Protein AF-A0A416WHC8-F1 (afdb_monomer)

Sequence (194 aa):
MKIAVLHGAIINAGDFLIKNRAISLLKYFYPDSEIVEYYRNQSLEEKLPEINACDILVFAGGPGYCNGFYPRMAPVTDDLNKIKIPVMLLGMGWWEHNSDVVSQYSYQFEEPMRALFQKAMEKGLKMGCRDIATVNVLRNNGYDNIAMTGCPAWYDLEHIGITRYTGKGLTSSRKICISDCGNMANWGLAVELT

Structure (mmCIF, N/CA/C/O backbone):
data_AF-A0A416WHC8-F1
#
_entry.id   AF-A0A416WHC8-F1
#
loop_
_atom_site.group_PDB
_atom_site.id
_atom_site.type_symbol
_atom_site.label_atom_id
_atom_site.label_alt_id
_atom_site.label_comp_id
_atom_site.label_asym_id
_atom_site.label_entity_id
_atom_site.label_seq_id
_atom_site.pdbx_PDB_ins_code
_atom_site.Cartn_x
_atom_site.Cartn_y
_atom_site.Cartn_z
_atom_site.occupancy
_atom_site.B_iso_or_equiv
_atom_site.auth_seq_id
_atom_site.auth_comp_id
_atom_site.auth_asym_id
_atom_site.auth_atom_id
_atom_site.pdbx_PDB_model_num
ATOM 1 N N . MET A 1 1 ? -16.824 -0.423 11.835 1.00 94.75 1 MET A N 1
ATOM 2 C CA . MET A 1 1 ? -15.364 -0.268 11.657 1.00 94.75 1 MET A CA 1
ATOM 3 C C . MET A 1 1 ? -15.133 0.991 10.845 1.00 94.75 1 MET A C 1
ATOM 5 O O . MET A 1 1 ? -15.863 1.190 9.885 1.00 94.75 1 MET A O 1
ATOM 9 N N . LYS A 1 2 ? -14.174 1.833 11.204 1.00 98.44 2 LYS A N 1
ATOM 10 C CA . LYS A 1 2 ? -13.808 3.045 10.476 1.00 98.44 2 LYS A CA 1
ATOM 11 C C . LYS A 1 2 ? -12.379 2.906 9.961 1.00 98.44 2 LYS A C 1
ATOM 13 O O . LYS A 1 2 ? -11.471 2.613 10.731 1.00 98.44 2 LYS A O 1
ATOM 18 N N . ILE A 1 3 ? -12.178 3.061 8.659 1.00 98.75 3 ILE A N 1
ATOM 19 C CA . ILE A 1 3 ? -10.916 2.772 7.971 1.00 98.75 3 ILE A CA 1
ATOM 20 C C . ILE A 1 3 ? -10.421 4.054 7.307 1.00 98.75 3 ILE A C 1
ATOM 22 O O . ILE A 1 3 ? -11.070 4.571 6.397 1.00 98.75 3 ILE A O 1
ATOM 26 N N . ALA A 1 4 ? -9.254 4.537 7.725 1.00 98.69 4 ALA A N 1
ATOM 27 C CA . ALA A 1 4 ? -8.554 5.607 7.028 1.00 98.69 4 ALA A CA 1
ATOM 28 C C . ALA A 1 4 ? -7.773 5.010 5.849 1.00 98.69 4 ALA A C 1
ATOM 30 O O . ALA A 1 4 ? -6.967 4.101 6.040 1.00 98.69 4 ALA A O 1
ATOM 31 N N . VAL A 1 5 ? -7.992 5.506 4.631 1.00 98.62 5 VAL A N 1
ATOM 32 C CA . VAL A 1 5 ? -7.369 4.984 3.406 1.00 98.62 5 VAL A CA 1
ATOM 33 C C . VAL A 1 5 ? -6.562 6.077 2.715 1.00 98.62 5 VAL A C 1
ATOM 35 O O . VAL A 1 5 ? -7.119 7.053 2.219 1.00 98.62 5 VAL A O 1
ATOM 38 N N . LEU A 1 6 ? -5.246 5.883 2.630 1.00 97.88 6 LEU A N 1
ATOM 39 C CA . LEU A 1 6 ? -4.326 6.727 1.870 1.00 97.88 6 LEU A CA 1
ATOM 40 C C . LEU A 1 6 ? -4.171 6.186 0.453 1.00 97.88 6 LEU A C 1
ATOM 42 O O . LEU A 1 6 ? -3.785 5.031 0.271 1.00 97.88 6 LEU A O 1
ATOM 46 N N . HIS A 1 7 ? -4.396 7.027 -0.554 1.00 96.44 7 HIS A N 1
ATOM 47 C CA . HIS A 1 7 ? -4.295 6.628 -1.960 1.00 96.44 7 HIS A CA 1
ATOM 48 C C . HIS A 1 7 ? -3.572 7.658 -2.838 1.00 96.44 7 HIS A C 1
ATOM 50 O O . HIS A 1 7 ? -3.458 8.837 -2.502 1.00 96.44 7 HIS A O 1
ATOM 56 N N . GLY A 1 8 ? -3.093 7.200 -4.001 1.00 93.69 8 GLY A N 1
ATOM 57 C CA . GLY A 1 8 ? -2.378 8.012 -4.996 1.00 93.69 8 GLY A CA 1
ATOM 58 C C . GLY A 1 8 ? -3.234 8.581 -6.131 1.00 93.69 8 GLY A C 1
ATOM 59 O O . GLY A 1 8 ? -2.678 9.195 -7.031 1.00 93.69 8 GLY A O 1
ATOM 60 N N . ALA A 1 9 ? -4.554 8.366 -6.120 1.00 93.75 9 ALA A N 1
ATOM 61 C CA . ALA A 1 9 ? -5.475 8.726 -7.207 1.00 93.75 9 ALA A CA 1
ATOM 62 C C . ALA A 1 9 ? -5.630 10.246 -7.435 1.00 93.75 9 ALA A C 1
ATOM 64 O O . ALA A 1 9 ? -6.665 10.820 -7.115 1.00 93.75 9 ALA A O 1
ATOM 65 N N . ILE A 1 10 ? -4.585 10.893 -7.946 1.00 88.81 10 ILE A N 1
ATOM 66 C CA . ILE A 1 10 ? -4.506 12.344 -8.150 1.00 88.81 10 ILE A CA 1
ATOM 67 C C . ILE A 1 10 ? -4.686 12.657 -9.639 1.00 88.81 10 ILE A C 1
ATOM 69 O O . ILE A 1 10 ? -5.583 13.406 -10.009 1.00 88.81 10 ILE A O 1
ATOM 73 N N . ILE A 1 11 ? -3.855 12.049 -10.498 1.00 83.38 11 ILE A N 1
ATOM 74 C CA . ILE A 1 11 ? -3.858 12.275 -11.958 1.00 83.38 11 ILE A CA 1
ATOM 75 C C . ILE A 1 11 ? -3.896 10.947 -12.729 1.00 83.38 11 ILE A C 1
ATOM 77 O O . ILE A 1 11 ? -4.616 10.818 -13.715 1.00 83.38 11 ILE A O 1
ATOM 81 N N . ASN A 1 12 ? -3.147 9.938 -12.277 1.00 83.12 12 ASN A N 1
ATOM 82 C CA . ASN A 1 12 ? -2.954 8.691 -13.011 1.00 83.12 12 ASN A CA 1
ATOM 83 C C . ASN A 1 12 ? -4.181 7.758 -12.927 1.00 83.12 12 ASN A C 1
ATOM 85 O O . ASN A 1 12 ? -4.608 7.376 -11.836 1.00 83.12 12 ASN A O 1
ATOM 89 N N . ALA A 1 13 ? -4.715 7.332 -14.079 1.00 86.81 13 ALA A N 1
ATOM 90 C CA . ALA A 1 13 ? -5.888 6.451 -14.157 1.00 86.81 13 ALA A CA 1
ATOM 91 C C . ALA A 1 13 ? -5.691 5.098 -13.442 1.00 86.81 13 ALA A C 1
ATOM 93 O O . ALA A 1 13 ? -6.637 4.554 -12.866 1.00 86.81 13 ALA A O 1
ATOM 94 N N . GLY A 1 14 ? -4.466 4.568 -13.441 1.00 89.25 14 GLY A N 1
ATOM 95 C CA . GLY A 1 14 ? -4.094 3.371 -12.695 1.00 89.25 14 GLY A CA 1
ATOM 96 C C . GLY A 1 14 ? -4.236 3.562 -11.186 1.00 89.25 14 GLY A C 1
ATOM 97 O O . GLY A 1 14 ? -4.802 2.698 -10.520 1.00 89.25 14 GLY A O 1
ATOM 98 N N . ASP A 1 15 ? -3.827 4.708 -10.643 1.00 91.50 15 ASP A N 1
ATOM 99 C CA . ASP A 1 15 ? -3.995 4.997 -9.214 1.00 91.50 15 ASP A CA 1
ATOM 100 C C . ASP A 1 15 ? -5.474 5.151 -8.817 1.00 91.50 15 ASP A C 1
ATOM 102 O O . ASP A 1 15 ? -5.871 4.690 -7.743 1.00 91.50 15 ASP A O 1
ATOM 106 N N . PHE A 1 16 ? -6.318 5.720 -9.690 1.00 93.69 16 PHE A N 1
ATOM 107 C CA . PHE A 1 16 ? -7.777 5.718 -9.492 1.00 93.69 16 PHE A CA 1
ATOM 108 C C . PHE A 1 16 ? -8.344 4.296 -9.454 1.00 93.69 16 PHE A C 1
ATOM 110 O O . PHE A 1 16 ? -9.158 3.981 -8.581 1.00 93.69 16 PHE A O 1
ATOM 117 N N . LEU A 1 17 ? -7.897 3.416 -10.357 1.00 93.81 17 LEU A N 1
ATOM 118 C CA . LEU A 1 17 ? -8.297 2.010 -10.348 1.00 93.81 17 LEU A CA 1
ATOM 119 C C . LEU A 1 17 ? -7.850 1.310 -9.057 1.00 93.81 17 LEU A C 1
ATOM 121 O O . LEU A 1 17 ? -8.662 0.635 -8.426 1.00 93.81 17 LEU A O 1
ATOM 125 N N . ILE A 1 18 ? -6.594 1.493 -8.640 1.00 95.75 18 ILE A N 1
ATOM 126 C CA . ILE A 1 18 ? -6.048 0.915 -7.404 1.00 95.75 18 ILE A CA 1
ATOM 127 C C . ILE A 1 18 ? -6.881 1.349 -6.202 1.00 95.75 18 ILE A C 1
ATOM 129 O O . ILE A 1 18 ? -7.311 0.493 -5.431 1.00 95.75 18 ILE A O 1
ATOM 133 N N . LYS A 1 19 ? -7.158 2.651 -6.071 1.00 97.12 19 LYS A N 1
ATOM 134 C CA . LYS A 1 19 ? -7.996 3.194 -4.998 1.00 97.12 19 LYS A CA 1
ATOM 135 C C . LYS A 1 19 ? -9.369 2.529 -4.973 1.00 97.12 19 LYS A C 1
ATOM 137 O O . LYS A 1 19 ? -9.776 1.983 -3.949 1.00 97.12 19 LYS A O 1
ATOM 142 N N . ASN A 1 20 ? -10.072 2.551 -6.105 1.00 96.94 20 ASN A N 1
ATOM 143 C CA . ASN A 1 20 ? -11.439 2.045 -6.190 1.00 96.94 20 ASN A CA 1
ATOM 144 C C . ASN A 1 20 ? -11.502 0.546 -5.870 1.00 96.94 20 ASN A C 1
ATOM 146 O O . ASN A 1 20 ? -12.390 0.111 -5.134 1.00 96.94 20 ASN A O 1
ATOM 150 N N . ARG A 1 21 ? -10.551 -0.248 -6.377 1.00 97.00 21 ARG A N 1
ATOM 151 C CA . ARG A 1 21 ? -10.496 -1.689 -6.097 1.00 97.00 21 ARG A CA 1
ATOM 152 C C . ARG A 1 21 ? -10.070 -1.989 -4.661 1.00 97.00 21 ARG A C 1
ATOM 154 O O . ARG A 1 21 ? -10.661 -2.873 -4.055 1.00 97.00 21 ARG A O 1
ATOM 161 N N . ALA A 1 22 ? -9.141 -1.226 -4.083 1.00 97.94 22 ALA A N 1
ATOM 162 C CA . ALA A 1 22 ? -8.769 -1.357 -2.673 1.00 97.94 22 ALA A CA 1
ATOM 163 C C . ALA A 1 22 ? -9.964 -1.097 -1.744 1.00 97.94 22 ALA A C 1
ATOM 165 O O . ALA A 1 22 ? -10.265 -1.926 -0.891 1.00 97.94 22 ALA A O 1
ATOM 166 N N . ILE A 1 23 ? -10.690 0.006 -1.951 1.00 98.25 23 ILE A N 1
ATOM 167 C CA . ILE A 1 23 ? -11.888 0.337 -1.166 1.00 98.25 23 ILE A CA 1
ATOM 168 C C . ILE A 1 23 ? -12.976 -0.727 -1.348 1.00 98.25 23 ILE A C 1
ATOM 170 O O . ILE A 1 23 ? -13.587 -1.150 -0.369 1.00 98.25 23 ILE A O 1
ATOM 174 N N . SER A 1 24 ? -13.192 -1.196 -2.581 1.00 97.56 24 SER A N 1
ATOM 175 C CA . SER A 1 24 ? -14.165 -2.262 -2.858 1.00 97.56 24 SER A CA 1
ATOM 176 C C . SER A 1 24 ? -13.804 -3.552 -2.123 1.00 97.56 24 SER A C 1
ATOM 178 O O . SER A 1 24 ? -14.670 -4.171 -1.513 1.00 97.56 24 SER A O 1
ATOM 180 N N . LEU A 1 25 ? -12.525 -3.936 -2.130 1.00 97.12 25 LEU A N 1
ATOM 181 C CA . LEU A 1 25 ? -12.033 -5.124 -1.438 1.00 97.12 25 LEU A CA 1
ATOM 182 C C . LEU A 1 25 ? -12.194 -5.004 0.083 1.00 97.12 25 LEU A C 1
ATOM 184 O O . LEU A 1 25 ? -12.654 -5.945 0.724 1.00 97.12 25 LEU A O 1
ATOM 188 N N . LEU A 1 26 ? -11.874 -3.842 0.659 1.00 97.75 26 LEU A N 1
ATOM 189 C CA . LEU A 1 26 ? -12.079 -3.579 2.086 1.00 97.75 26 LEU A CA 1
ATOM 190 C C . LEU A 1 26 ? -13.560 -3.689 2.461 1.00 97.75 26 LEU A C 1
ATOM 192 O O . LEU A 1 26 ? -13.891 -4.382 3.419 1.00 97.75 26 LEU A O 1
ATOM 196 N N . LYS A 1 27 ? -14.456 -3.084 1.673 1.00 97.81 27 LYS A N 1
ATOM 197 C CA . LYS A 1 27 ? -15.906 -3.180 1.891 1.00 97.81 27 LYS A CA 1
ATOM 198 C C . LYS A 1 27 ? -16.463 -4.581 1.658 1.00 97.81 27 LYS A C 1
ATOM 200 O O . LYS A 1 27 ? -17.432 -4.950 2.301 1.00 97.81 27 LYS A O 1
ATOM 205 N N . TYR A 1 28 ? -15.861 -5.382 0.785 1.00 96.50 28 TYR A N 1
ATOM 206 C CA . TYR A 1 28 ? -16.275 -6.772 0.601 1.00 96.50 28 TYR A CA 1
ATOM 207 C C . TYR A 1 28 ? -16.087 -7.597 1.884 1.00 96.50 28 TYR A C 1
ATOM 209 O O . TYR A 1 28 ? -16.978 -8.349 2.269 1.00 96.50 28 TYR A O 1
ATOM 217 N N . PHE A 1 29 ? -14.953 -7.429 2.572 1.00 96.25 29 PHE A N 1
ATOM 218 C CA . PHE A 1 29 ? -14.685 -8.123 3.839 1.00 96.25 29 PHE A CA 1
ATOM 219 C C . PHE A 1 29 ? -15.303 -7.432 5.060 1.00 96.25 29 PHE A C 1
ATOM 221 O O . PHE A 1 29 ? -15.616 -8.102 6.042 1.00 96.25 29 PHE A O 1
ATOM 228 N N . TYR A 1 30 ? -15.508 -6.115 4.994 1.00 97.31 30 TYR A N 1
ATOM 229 C CA . TYR A 1 30 ? -16.118 -5.307 6.050 1.00 97.31 30 TYR A CA 1
ATOM 230 C C . TYR A 1 30 ? -17.259 -4.444 5.478 1.00 97.31 30 TYR A C 1
ATOM 232 O O . TYR A 1 30 ? -17.070 -3.240 5.278 1.00 97.31 30 TYR A O 1
ATOM 240 N N . PRO A 1 31 ? -18.444 -5.028 5.209 1.00 97.06 31 PRO A N 1
ATOM 241 C CA . PRO A 1 31 ? -19.546 -4.347 4.513 1.00 97.06 31 PRO A CA 1
ATOM 242 C C . PRO A 1 31 ? -20.022 -3.060 5.186 1.00 97.06 31 PRO A C 1
ATOM 244 O O . PRO A 1 31 ? -20.252 -2.060 4.510 1.00 97.06 31 PRO A O 1
ATOM 247 N N . ASP A 1 32 ? -20.071 -3.062 6.518 1.00 97.38 32 ASP A N 1
ATOM 248 C CA . ASP A 1 32 ? -20.526 -1.929 7.331 1.00 97.38 32 ASP A CA 1
ATOM 249 C C . ASP A 1 32 ? -19.381 -0.971 7.708 1.00 97.38 32 ASP A C 1
ATOM 251 O O . ASP A 1 32 ? -19.477 -0.206 8.672 1.00 97.38 32 ASP A O 1
ATOM 255 N N . SER A 1 33 ? -18.242 -1.050 7.008 1.00 98.06 33 SER A N 1
ATOM 256 C CA . SER A 1 33 ? -17.120 -0.148 7.258 1.00 98.06 33 SER A CA 1
ATOM 257 C C . SER A 1 33 ? -17.377 1.262 6.720 1.00 98.06 33 SER A C 1
ATOM 259 O O . SER A 1 33 ? -17.807 1.466 5.582 1.00 98.06 33 SER A O 1
ATOM 261 N N . GLU A 1 34 ? -17.055 2.259 7.540 1.00 98.50 34 GLU A N 1
ATOM 262 C CA . GLU A 1 34 ? -16.911 3.646 7.114 1.00 98.50 34 GLU A CA 1
ATOM 263 C C . GLU A 1 34 ? -15.505 3.828 6.533 1.00 98.50 34 GLU A C 1
ATOM 265 O O . GLU A 1 34 ? -14.516 3.460 7.168 1.00 98.50 34 GLU A O 1
ATOM 270 N N . ILE A 1 35 ? -15.409 4.394 5.331 1.00 98.56 35 ILE A N 1
ATOM 271 C CA . ILE A 1 35 ? -14.133 4.669 4.666 1.00 98.56 35 ILE A CA 1
ATOM 272 C C . ILE A 1 35 ? -13.898 6.175 4.686 1.00 98.56 35 ILE A C 1
ATOM 274 O O . ILE A 1 35 ? -14.727 6.927 4.175 1.00 98.56 35 ILE A O 1
ATOM 278 N N . VAL A 1 36 ? -12.759 6.597 5.233 1.00 98.44 36 VAL A N 1
ATOM 279 C CA . VAL A 1 36 ? -12.288 7.984 5.176 1.00 98.44 36 VAL A CA 1
ATOM 280 C C . VAL A 1 36 ? -11.070 8.041 4.267 1.00 98.44 36 VAL A C 1
ATOM 282 O O . VAL A 1 36 ? -10.047 7.416 4.541 1.00 98.44 36 VAL A O 1
ATOM 285 N N . GLU A 1 37 ? -11.192 8.750 3.151 1.00 98.12 37 GLU A N 1
ATOM 286 C CA . GLU A 1 37 ? -10.150 8.829 2.127 1.00 98.12 37 GLU A CA 1
ATOM 287 C C . GLU A 1 37 ? -9.211 10.016 2.370 1.00 98.12 37 GLU A C 1
ATOM 289 O O . GLU A 1 37 ? -9.648 11.132 2.650 1.00 98.12 37 GLU A O 1
ATOM 294 N N . TYR A 1 38 ? -7.912 9.784 2.186 1.00 97.94 38 TYR A N 1
ATOM 295 C CA . TYR A 1 38 ? -6.878 10.811 2.223 1.00 97.94 38 TYR A CA 1
ATOM 296 C C . TYR A 1 38 ? -5.963 10.689 1.002 1.00 97.94 38 TYR A C 1
ATOM 298 O O . TYR A 1 38 ? -5.510 9.601 0.632 1.00 97.94 38 TYR A O 1
ATOM 306 N N . TYR A 1 39 ? -5.620 11.826 0.399 1.00 96.69 39 TYR A N 1
ATOM 307 C CA . TYR A 1 39 ? -4.540 11.868 -0.580 1.00 96.69 39 TYR A CA 1
ATOM 308 C C . TYR A 1 39 ? -3.204 11.646 0.119 1.00 96.69 39 TYR A C 1
ATOM 310 O O . TYR A 1 39 ? -2.900 12.308 1.110 1.00 96.69 39 TYR A O 1
ATOM 318 N N . ARG A 1 40 ? -2.394 10.721 -0.404 1.00 93.75 40 ARG A N 1
ATOM 319 C CA . ARG A 1 40 ? -1.096 10.409 0.207 1.00 93.75 40 ARG A CA 1
ATOM 320 C C . ARG A 1 40 ? -0.045 11.499 -0.018 1.00 93.75 40 ARG A C 1
ATOM 322 O O . ARG A 1 40 ? 0.827 11.637 0.814 1.00 93.75 40 ARG A O 1
ATOM 329 N N . ASN A 1 41 ? -0.127 12.293 -1.088 1.00 93.94 41 ASN A N 1
ATOM 330 C CA . ASN A 1 41 ? 0.913 13.253 -1.503 1.00 93.94 41 ASN A CA 1
ATOM 331 C C . ASN A 1 41 ? 0.913 14.597 -0.748 1.00 93.94 41 ASN A C 1
ATOM 333 O O . ASN A 1 41 ? 1.452 15.580 -1.253 1.00 93.94 41 ASN A O 1
ATOM 337 N N . GLN A 1 42 ? 0.288 14.661 0.422 1.00 94.69 42 GLN A N 1
ATOM 338 C CA . GLN A 1 42 ? 0.188 15.870 1.235 1.00 94.69 42 GLN A CA 1
ATOM 339 C C . GLN A 1 42 ? 0.384 15.528 2.709 1.00 94.69 42 GLN A C 1
ATOM 341 O O . GLN A 1 42 ? 0.188 14.378 3.110 1.00 94.69 42 GLN A O 1
ATOM 346 N N . SER A 1 43 ? 0.776 16.523 3.508 1.00 96.44 43 SER A N 1
ATOM 347 C CA . SER A 1 43 ? 0.904 16.319 4.949 1.00 96.44 43 SER A CA 1
ATOM 348 C C . SER A 1 43 ? -0.451 16.019 5.578 1.00 96.44 43 SER A C 1
ATOM 350 O O . SER A 1 43 ? -1.450 16.655 5.238 1.00 96.44 43 SER A O 1
ATOM 352 N N . LEU A 1 44 ? -0.481 15.041 6.485 1.00 96.75 44 LEU A N 1
ATOM 353 C CA . LEU A 1 44 ? -1.677 14.655 7.234 1.00 96.75 44 LEU A CA 1
ATOM 354 C C . LEU A 1 44 ? -1.550 14.976 8.730 1.00 96.75 44 LEU A C 1
ATOM 356 O O . LEU A 1 44 ? -2.378 14.516 9.512 1.00 96.75 44 LEU A O 1
ATOM 360 N N . GLU A 1 45 ? -0.574 15.801 9.126 1.00 97.50 45 GLU A N 1
ATOM 361 C CA . GLU A 1 45 ? -0.321 16.194 10.520 1.00 97.50 45 GLU A CA 1
ATOM 362 C C . GLU A 1 45 ? -1.593 16.727 11.207 1.00 97.50 45 GLU A C 1
ATOM 364 O O . GLU A 1 45 ? -1.998 16.238 12.261 1.00 97.50 45 GLU A O 1
ATOM 369 N N . GLU A 1 46 ? -2.306 17.655 10.563 1.00 97.38 46 GLU A N 1
ATOM 370 C CA . GLU A 1 46 ? -3.561 18.223 11.084 1.00 97.38 46 GLU A CA 1
ATOM 371 C C . GLU A 1 46 ? -4.730 17.225 11.087 1.00 97.38 46 GLU A C 1
ATOM 373 O O . GLU A 1 46 ? -5.735 17.429 11.770 1.00 97.38 46 GLU A O 1
ATOM 378 N N . LYS A 1 47 ? -4.616 16.137 10.318 1.00 97.94 47 LYS A N 1
ATOM 379 C CA . LYS A 1 47 ? -5.615 15.065 10.227 1.00 97.94 47 LYS A CA 1
ATOM 380 C C . LYS A 1 47 ? -5.328 13.915 11.185 1.00 97.94 47 LYS A C 1
ATOM 382 O O . LYS A 1 47 ? -6.184 13.050 11.344 1.00 97.94 47 LYS A O 1
ATOM 387 N N . LEU A 1 48 ? -4.183 13.909 11.874 1.00 98.25 48 LEU A N 1
ATOM 388 C CA . LEU A 1 48 ? -3.827 12.857 12.828 1.00 98.25 48 LEU A CA 1
ATOM 389 C C . LEU A 1 48 ? -4.893 12.604 13.907 1.00 98.25 48 LEU A C 1
ATOM 391 O O . LEU A 1 48 ? -5.110 11.431 14.208 1.00 98.25 48 LEU A O 1
ATOM 395 N N . PRO A 1 49 ? -5.592 13.609 14.480 1.00 98.25 49 PRO A N 1
ATOM 396 C CA . PRO A 1 49 ? -6.678 13.340 15.425 1.00 98.25 49 PRO A CA 1
ATOM 397 C C . PRO A 1 49 ? -7.826 12.526 14.813 1.00 98.25 49 PRO A C 1
ATOM 399 O O . PRO A 1 49 ? -8.340 11.614 15.455 1.00 98.25 49 PRO A O 1
ATOM 402 N N . GLU A 1 50 ? -8.200 12.816 13.565 1.00 98.31 50 GLU A N 1
ATOM 403 C CA . GLU A 1 50 ? -9.251 12.094 12.839 1.00 98.31 50 GLU A CA 1
ATOM 404 C C . GLU A 1 50 ? -8.783 10.691 12.431 1.00 98.31 50 GLU A C 1
ATOM 406 O O . GLU A 1 50 ? -9.497 9.708 12.637 1.00 98.31 50 GLU A O 1
ATOM 411 N N . ILE A 1 51 ? -7.551 10.583 11.926 1.00 98.44 51 ILE A N 1
ATOM 412 C CA . ILE A 1 51 ? -6.926 9.305 11.577 1.00 98.44 51 ILE A CA 1
ATOM 413 C C . ILE A 1 51 ? -6.858 8.408 12.812 1.00 98.44 51 ILE A C 1
ATOM 415 O O . ILE A 1 51 ? -7.285 7.264 12.748 1.00 98.44 51 ILE A O 1
ATOM 419 N N . ASN A 1 52 ? -6.396 8.918 13.954 1.00 98.56 52 ASN A N 1
ATOM 420 C CA . ASN A 1 52 ? -6.294 8.147 15.195 1.00 98.56 52 ASN A CA 1
ATOM 421 C C . ASN A 1 52 ? -7.651 7.785 15.821 1.00 98.56 52 ASN A C 1
ATOM 423 O O . ASN A 1 52 ? -7.680 6.953 16.724 1.00 98.56 52 ASN A O 1
ATOM 427 N N . ALA A 1 53 ? -8.752 8.385 15.361 1.00 98.50 53 ALA A N 1
ATOM 428 C CA . ALA A 1 53 ? -10.109 7.978 15.722 1.00 98.50 53 ALA A CA 1
ATOM 429 C C . ALA A 1 53 ? -10.650 6.836 14.835 1.00 98.50 53 ALA A C 1
ATOM 431 O O . ALA A 1 53 ? -11.737 6.321 15.098 1.00 98.50 53 ALA A O 1
ATOM 432 N N . CYS A 1 54 ? -9.924 6.449 13.782 1.00 98.69 54 CYS A N 1
ATOM 433 C CA . CYS A 1 54 ? -10.228 5.275 12.966 1.00 98.69 54 CYS A CA 1
ATOM 434 C C . CYS A 1 54 ? -9.677 3.994 13.615 1.00 98.69 54 CYS A C 1
ATOM 436 O O . CYS A 1 54 ? -8.819 4.038 14.488 1.00 98.69 54 CYS A O 1
ATOM 438 N N . ASP A 1 55 ? -10.126 2.830 13.151 1.00 98.50 55 ASP A N 1
ATOM 439 C CA . ASP A 1 55 ? -9.653 1.532 13.646 1.00 98.50 55 ASP A CA 1
ATOM 440 C C . ASP A 1 55 ? -8.314 1.116 13.017 1.00 98.50 55 ASP A C 1
ATOM 442 O O . ASP A 1 55 ? -7.549 0.357 13.612 1.00 98.50 55 ASP A O 1
ATOM 446 N N . ILE A 1 56 ? -8.034 1.572 11.791 1.00 98.69 56 ILE A N 1
ATOM 447 C CA . ILE A 1 56 ? -6.834 1.212 11.026 1.00 98.69 56 ILE A CA 1
ATOM 448 C C . ILE A 1 56 ? -6.520 2.257 9.949 1.00 98.69 56 ILE A C 1
ATOM 450 O O . ILE A 1 56 ? -7.424 2.862 9.366 1.00 98.69 56 ILE A O 1
ATOM 454 N N . LEU A 1 57 ? -5.227 2.439 9.678 1.00 98.69 57 LEU A N 1
ATOM 455 C CA . LEU A 1 57 ? -4.702 3.235 8.574 1.00 98.69 57 LEU A CA 1
ATOM 456 C C . LEU A 1 57 ? -4.218 2.308 7.457 1.00 98.69 57 LEU A C 1
ATOM 458 O O . LEU A 1 57 ? -3.352 1.469 7.687 1.00 98.69 57 LEU A O 1
ATOM 462 N N . VAL A 1 58 ? -4.731 2.465 6.242 1.00 98.62 58 VAL A N 1
ATOM 463 C CA . VAL A 1 58 ? -4.390 1.623 5.089 1.00 98.62 58 VAL A CA 1
ATOM 464 C C . VAL A 1 58 ? -3.710 2.456 4.010 1.00 98.62 58 VAL A C 1
ATOM 466 O O . VAL A 1 58 ? -4.295 3.399 3.487 1.00 98.62 58 VAL A O 1
ATOM 469 N N . PHE A 1 59 ? -2.501 2.069 3.614 1.00 98.19 59 PHE A N 1
ATOM 470 C CA . PHE A 1 59 ? -1.840 2.570 2.411 1.00 98.19 59 PHE A CA 1
ATOM 471 C C . PHE A 1 59 ? -2.266 1.701 1.223 1.00 98.19 59 PHE A C 1
ATOM 473 O O . PHE A 1 59 ? -1.876 0.536 1.121 1.00 98.19 59 PHE A O 1
ATOM 480 N N . ALA A 1 60 ? -3.104 2.251 0.343 1.00 96.56 60 ALA A N 1
ATOM 481 C CA . ALA A 1 60 ? -3.732 1.516 -0.748 1.00 96.56 60 ALA A CA 1
ATOM 482 C C . ALA A 1 60 ? -2.842 1.459 -2.000 1.00 96.56 60 ALA A C 1
ATOM 484 O O . ALA A 1 60 ? -2.898 2.338 -2.862 1.00 96.56 60 ALA A O 1
ATOM 485 N N . GLY A 1 61 ? -2.069 0.376 -2.120 1.00 92.38 61 GLY A N 1
ATOM 486 C CA . GLY A 1 61 ? -1.338 -0.011 -3.325 1.00 92.38 61 GLY A CA 1
ATOM 487 C C . GLY A 1 61 ? -0.382 1.047 -3.887 1.00 92.38 61 GLY A C 1
ATOM 488 O O . GLY A 1 61 ? 0.163 1.896 -3.178 1.00 92.38 61 GLY A O 1
ATOM 489 N N . GLY A 1 62 ? -0.156 0.960 -5.199 1.00 90.44 62 GLY A N 1
ATOM 490 C CA . GLY A 1 62 ? 0.792 1.809 -5.923 1.00 90.44 62 GLY A CA 1
ATOM 491 C C . GLY A 1 62 ? 2.259 1.474 -5.616 1.00 90.44 62 GLY A C 1
ATOM 492 O O . GLY A 1 62 ? 2.549 0.533 -4.869 1.00 90.44 62 GLY A O 1
ATOM 493 N N . PRO A 1 63 ? 3.212 2.215 -6.206 1.00 89.75 63 PRO A N 1
ATOM 494 C CA . PRO A 1 63 ? 4.604 2.137 -5.793 1.00 89.75 63 PRO A CA 1
ATOM 495 C C . PRO A 1 63 ? 4.729 2.752 -4.398 1.00 89.75 63 PRO A C 1
ATOM 497 O O . PRO A 1 63 ? 4.230 3.854 -4.152 1.00 89.75 63 PRO A O 1
ATOM 500 N N . GLY A 1 64 ? 5.374 2.043 -3.484 1.00 93.75 64 GLY A N 1
ATOM 501 C CA . GLY A 1 64 ? 5.715 2.626 -2.189 1.00 93.75 64 GLY A CA 1
ATOM 502 C C . GLY A 1 64 ? 6.631 1.785 -1.314 1.00 93.75 64 GLY A C 1
ATOM 503 O O . GLY A 1 64 ? 7.016 2.235 -0.242 1.00 93.75 64 GLY A O 1
ATOM 504 N N . TYR A 1 65 ? 7.080 0.627 -1.799 1.00 96.69 65 TYR A N 1
ATOM 505 C CA . TYR A 1 65 ? 8.339 0.053 -1.341 1.00 96.69 65 TYR A CA 1
ATOM 506 C C . TYR A 1 65 ? 9.491 0.706 -2.106 1.00 96.69 65 TYR A C 1
ATOM 508 O O . TYR A 1 65 ? 10.153 0.054 -2.897 1.00 96.69 65 TYR A O 1
ATOM 516 N N . CYS A 1 66 ? 9.718 2.004 -1.917 1.00 94.81 66 CYS A N 1
ATOM 517 C CA . CYS A 1 66 ? 10.843 2.715 -2.524 1.00 94.81 66 CYS A CA 1
ATOM 518 C C . CYS A 1 66 ? 11.285 3.907 -1.665 1.00 94.81 66 CYS A C 1
ATOM 520 O O . CYS A 1 66 ? 10.475 4.556 -1.004 1.00 94.81 66 CYS A O 1
ATOM 522 N N . ASN A 1 67 ? 12.582 4.201 -1.673 1.00 95.00 67 ASN A N 1
A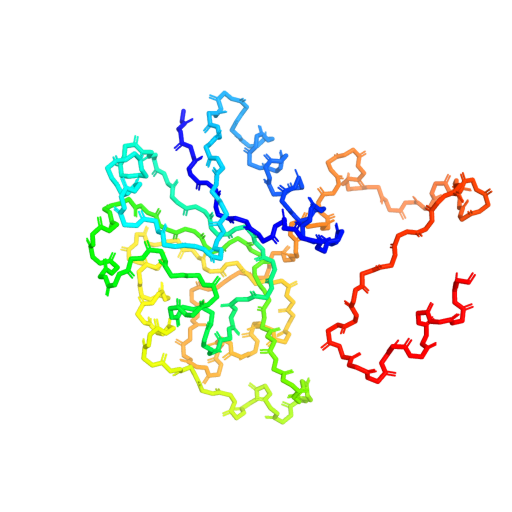TOM 523 C CA . ASN A 1 67 ? 13.192 5.332 -0.992 1.00 95.00 67 ASN A CA 1
ATOM 524 C C . ASN A 1 67 ? 12.572 6.638 -1.479 1.00 95.00 67 ASN A C 1
ATOM 526 O O . ASN A 1 67 ? 12.393 6.875 -2.674 1.00 95.00 67 ASN A O 1
ATOM 530 N N . GLY A 1 68 ? 12.215 7.489 -0.521 1.00 92.38 68 GLY A N 1
ATOM 531 C CA . GLY A 1 68 ? 11.448 8.696 -0.784 1.00 92.38 68 GLY A CA 1
ATOM 532 C C . GLY A 1 68 ? 9.944 8.510 -0.838 1.00 92.38 68 GLY A C 1
ATOM 533 O O . GLY A 1 68 ? 9.258 9.525 -0.921 1.00 92.38 68 GLY A O 1
ATOM 534 N N . PHE A 1 69 ? 9.407 7.287 -0.755 1.00 95.62 69 PHE A N 1
ATOM 535 C CA . PHE A 1 69 ? 7.971 7.135 -0.548 1.00 95.62 69 PHE A CA 1
ATOM 536 C C . PHE A 1 69 ? 7.559 7.835 0.745 1.00 95.62 69 PHE A C 1
ATOM 538 O O . PHE A 1 69 ? 6.856 8.836 0.692 1.00 95.62 69 PHE A O 1
ATOM 545 N N . TYR A 1 70 ? 8.111 7.419 1.879 1.00 97.06 70 TYR A N 1
ATOM 546 C CA . TYR A 1 70 ? 8.119 8.217 3.096 1.00 97.06 70 TYR A CA 1
ATOM 547 C C . TYR A 1 70 ? 9.515 8.839 3.298 1.00 97.06 70 TYR A C 1
ATOM 549 O O . TYR A 1 70 ? 10.519 8.148 3.105 1.00 97.06 70 TYR A O 1
ATOM 557 N N . PRO A 1 71 ? 9.615 10.137 3.641 1.00 94.62 71 PRO A N 1
ATOM 558 C CA . PRO A 1 71 ? 8.509 11.070 3.858 1.00 94.62 71 PRO A CA 1
ATOM 559 C C . PRO A 1 71 ? 8.076 11.835 2.594 1.00 94.62 71 PRO A C 1
ATOM 561 O O . PRO A 1 71 ? 7.101 12.560 2.655 1.00 94.62 71 PRO A O 1
ATOM 564 N N . ARG A 1 72 ? 8.755 11.735 1.440 1.00 94.12 72 ARG A N 1
ATOM 565 C CA . ARG A 1 72 ? 8.540 12.713 0.345 1.00 94.12 72 ARG A CA 1
ATOM 566 C C . ARG A 1 72 ? 7.219 12.545 -0.412 1.00 94.12 72 ARG A C 1
ATOM 568 O O . ARG A 1 72 ? 6.517 13.527 -0.620 1.00 94.12 72 ARG A O 1
ATOM 575 N N . MET A 1 73 ? 6.890 11.334 -0.864 1.00 93.06 73 MET A N 1
ATOM 576 C CA . MET A 1 73 ? 5.662 11.075 -1.643 1.00 93.06 73 MET A CA 1
ATOM 577 C C . MET A 1 73 ? 4.434 10.804 -0.765 1.00 93.06 73 MET A C 1
ATOM 579 O O . MET A 1 73 ? 3.305 10.888 -1.245 1.00 93.06 73 MET A O 1
ATOM 583 N N . ALA A 1 74 ? 4.665 10.451 0.496 1.00 95.31 74 ALA A N 1
ATOM 584 C CA . ALA A 1 74 ? 3.667 10.204 1.517 1.00 95.31 74 ALA A CA 1
ATOM 585 C C . ALA A 1 74 ? 4.055 10.879 2.846 1.00 95.31 74 ALA A C 1
ATOM 587 O O . ALA A 1 74 ? 4.378 10.169 3.802 1.00 95.31 74 ALA A O 1
ATOM 588 N N . PRO A 1 75 ? 4.051 12.226 2.932 1.00 96.19 75 PRO A N 1
ATOM 589 C CA . PRO A 1 75 ? 4.478 12.978 4.119 1.00 96.19 75 PRO A CA 1
ATOM 590 C C . PRO A 1 75 ? 3.436 12.942 5.250 1.00 96.19 75 PRO A C 1
ATOM 592 O O . PRO A 1 75 ? 3.035 13.978 5.758 1.00 96.19 75 PRO A O 1
ATOM 595 N N . VAL A 1 76 ? 2.961 11.757 5.650 1.00 95.19 76 VAL A N 1
ATOM 596 C CA . VAL A 1 76 ? 1.836 11.593 6.594 1.00 95.19 76 VAL A CA 1
ATOM 597 C C . VAL A 1 76 ? 2.016 12.414 7.879 1.00 95.19 76 VAL A C 1
ATOM 599 O O . VAL A 1 76 ? 1.077 13.061 8.329 1.00 95.19 76 VAL A O 1
ATOM 602 N N . THR A 1 77 ? 3.213 12.383 8.457 1.00 96.81 77 THR A N 1
ATOM 603 C CA . THR A 1 77 ? 3.626 13.081 9.685 1.00 96.81 77 THR A CA 1
ATOM 604 C C . THR A 1 77 ? 5.151 13.078 9.729 1.00 96.81 77 THR A C 1
ATOM 606 O O . THR A 1 77 ? 5.758 12.158 9.183 1.00 96.81 77 THR A O 1
ATOM 609 N N . ASP A 1 78 ? 5.771 14.047 10.402 1.00 95.25 78 ASP A N 1
ATOM 610 C CA . ASP A 1 78 ? 7.222 14.025 10.655 1.00 95.25 78 ASP A CA 1
ATOM 611 C C . ASP A 1 78 ? 7.611 13.001 11.740 1.00 95.25 78 ASP A C 1
ATOM 613 O O . ASP A 1 78 ? 8.759 12.565 11.819 1.00 95.25 78 ASP A O 1
ATOM 617 N N . ASP A 1 79 ? 6.647 12.588 12.570 1.00 97.19 79 ASP A N 1
ATOM 618 C CA . ASP A 1 79 ? 6.818 11.565 13.604 1.00 97.19 79 ASP A CA 1
ATOM 619 C C . ASP A 1 79 ? 5.738 10.483 13.482 1.00 97.19 79 ASP A C 1
ATOM 621 O O . ASP A 1 79 ? 4.574 10.678 13.858 1.00 97.19 79 ASP A O 1
ATOM 625 N N . LEU A 1 80 ? 6.137 9.309 12.983 1.00 97.88 80 LEU A N 1
ATOM 626 C CA . LEU A 1 80 ? 5.267 8.139 12.822 1.00 97.88 80 LEU A CA 1
ATOM 627 C C . LEU A 1 80 ? 4.699 7.626 14.152 1.00 97.88 80 LEU A C 1
ATOM 629 O O . LEU A 1 80 ? 3.652 6.974 14.151 1.00 97.88 80 LEU A O 1
ATOM 633 N N . ASN A 1 81 ? 5.314 7.947 15.297 1.00 97.25 81 ASN A N 1
ATOM 634 C CA . ASN A 1 81 ? 4.781 7.560 16.603 1.00 97.25 81 A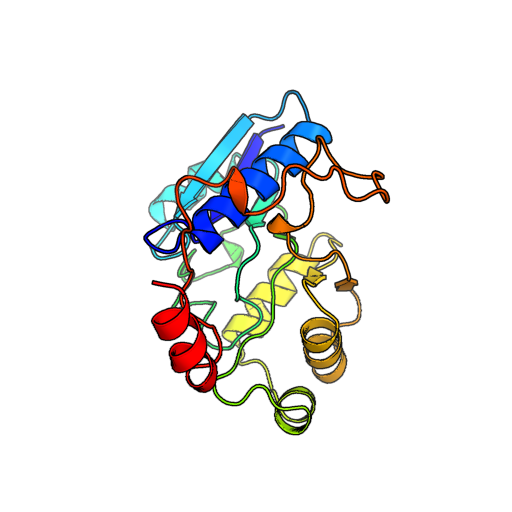SN A CA 1
ATOM 635 C C . ASN A 1 81 ? 3.488 8.297 16.949 1.00 97.25 81 ASN A C 1
ATOM 637 O O . ASN A 1 81 ? 2.747 7.833 17.821 1.00 97.25 81 ASN A O 1
ATOM 641 N N . LYS A 1 82 ? 3.178 9.418 16.287 1.00 98.00 82 LYS A N 1
ATOM 642 C CA . LYS A 1 82 ? 1.893 10.109 16.453 1.00 98.00 82 LYS A CA 1
ATOM 643 C C . LYS A 1 82 ? 0.719 9.312 15.883 1.00 98.00 82 LYS A C 1
ATOM 645 O O . LYS A 1 82 ? -0.406 9.519 16.328 1.00 98.00 82 LYS A O 1
ATOM 650 N N . ILE A 1 83 ? 0.968 8.368 14.973 1.00 98.25 83 ILE A N 1
ATOM 651 C CA . ILE A 1 83 ? -0.038 7.403 14.521 1.00 98.25 83 ILE A CA 1
ATOM 652 C C . ILE A 1 83 ? -0.173 6.330 15.608 1.00 98.25 83 ILE A C 1
ATOM 654 O O . ILE A 1 83 ? 0.776 5.608 15.913 1.00 98.25 83 ILE A O 1
ATOM 658 N N . LYS A 1 84 ? -1.339 6.234 16.244 1.00 97.94 84 LYS A N 1
ATOM 659 C CA . LYS A 1 84 ? -1.586 5.331 17.386 1.00 97.94 84 LYS A CA 1
ATOM 660 C C . LYS A 1 84 ? -2.280 4.032 16.993 1.00 97.94 84 LYS A C 1
ATOM 662 O O . LYS A 1 84 ? -2.259 3.066 17.755 1.00 97.94 84 LYS A O 1
ATOM 667 N N . ILE A 1 85 ? -2.855 4.012 15.801 1.00 98.25 85 ILE A N 1
ATOM 668 C CA . ILE A 1 85 ? -3.638 2.905 15.263 1.00 98.25 85 ILE A CA 1
ATOM 669 C C . ILE A 1 85 ? -2.764 1.976 14.402 1.00 98.25 85 ILE A C 1
ATOM 671 O O . ILE A 1 85 ? -1.679 2.386 13.973 1.00 98.25 85 ILE A O 1
ATOM 675 N N . PRO A 1 86 ? -3.183 0.720 14.157 1.00 98.44 86 PRO A N 1
ATOM 676 C CA . PRO A 1 86 ? -2.483 -0.177 13.243 1.00 98.44 86 PRO A CA 1
ATOM 677 C C . PRO A 1 86 ? -2.335 0.430 11.841 1.00 98.44 86 PRO A C 1
ATOM 679 O O . PRO A 1 86 ? -3.226 1.131 11.359 1.00 98.44 86 PRO A O 1
ATOM 682 N N . VAL A 1 87 ? -1.217 0.123 11.179 1.00 98.31 87 VAL A N 1
ATOM 683 C CA . VAL A 1 87 ? -0.917 0.579 9.817 1.00 98.31 87 VAL A CA 1
ATOM 684 C C . VAL A 1 87 ? -0.781 -0.629 8.893 1.00 98.31 87 VAL A C 1
ATOM 686 O O . VAL A 1 87 ? 0.023 -1.521 9.142 1.00 98.31 87 VAL A O 1
ATOM 689 N N . MET A 1 88 ? -1.555 -0.657 7.813 1.00 98.06 88 MET A N 1
ATOM 690 C CA . MET A 1 88 ? -1.539 -1.707 6.798 1.00 98.06 88 MET A CA 1
ATOM 691 C C . MET A 1 88 ? -0.956 -1.180 5.490 1.00 98.06 88 MET A C 1
ATOM 693 O O . MET A 1 88 ? -1.417 -0.173 4.955 1.00 98.06 88 MET A O 1
ATOM 697 N N . LEU A 1 89 ? 0.007 -1.913 4.932 1.00 98.06 89 LEU A N 1
ATOM 698 C CA . LEU A 1 89 ? 0.517 -1.694 3.578 1.00 98.06 89 LEU A CA 1
ATOM 699 C C . LEU A 1 89 ? -0.162 -2.698 2.645 1.00 98.06 89 LEU A C 1
ATOM 701 O O . LEU A 1 89 ? 0.146 -3.890 2.686 1.00 98.06 89 LEU A O 1
ATOM 705 N N . LEU A 1 90 ? -1.138 -2.240 1.860 1.00 97.81 90 LEU A N 1
ATOM 706 C CA . LEU A 1 90 ? -2.012 -3.116 1.083 1.00 97.81 90 LEU A CA 1
ATOM 707 C C . LEU A 1 90 ? -1.524 -3.237 -0.364 1.00 97.81 90 LEU A C 1
ATOM 709 O O . LEU A 1 90 ? -1.757 -2.342 -1.175 1.00 97.81 90 LEU A O 1
ATOM 713 N N . GLY A 1 91 ? -0.896 -4.368 -0.695 1.00 96.50 91 GLY A N 1
ATOM 714 C CA . GLY A 1 91 ? -0.535 -4.733 -2.071 1.00 96.50 91 GLY A CA 1
ATOM 715 C C . GLY A 1 91 ? 0.319 -3.680 -2.781 1.00 96.50 91 GLY A C 1
ATOM 716 O O . GLY A 1 91 ? 0.054 -3.337 -3.936 1.00 96.50 91 GLY A O 1
ATOM 717 N N . MET A 1 92 ? 1.304 -3.124 -2.074 1.00 96.38 92 MET A N 1
ATOM 718 C CA . MET A 1 92 ? 2.211 -2.103 -2.596 1.00 96.38 92 MET A CA 1
ATOM 719 C C . MET A 1 92 ? 3.332 -2.745 -3.420 1.00 96.38 92 MET A C 1
ATOM 721 O O . MET A 1 92 ? 3.679 -3.912 -3.227 1.00 96.38 92 MET A O 1
ATOM 725 N N . GLY A 1 93 ? 3.882 -1.994 -4.373 1.00 95.25 93 GLY A N 1
ATOM 726 C CA . GLY A 1 93 ? 4.988 -2.433 -5.226 1.00 95.25 93 GLY A CA 1
ATOM 727 C C . GLY A 1 93 ? 6.304 -1.727 -4.908 1.00 95.25 93 GLY A C 1
ATOM 728 O O . GLY A 1 93 ? 6.307 -0.572 -4.466 1.00 95.25 93 GLY A O 1
ATOM 729 N N . TRP A 1 94 ? 7.413 -2.417 -5.165 1.00 94.69 94 TRP A N 1
ATOM 730 C CA . TRP A 1 94 ? 8.730 -1.803 -5.312 1.00 94.69 94 TRP A CA 1
ATOM 731 C C . TRP A 1 94 ? 8.837 -1.107 -6.668 1.00 94.69 94 TRP A C 1
ATOM 733 O O . TRP A 1 94 ? 8.276 -1.559 -7.667 1.00 94.69 94 TRP A O 1
ATOM 743 N N . TRP A 1 95 ? 9.544 0.018 -6.687 1.00 88.50 95 TRP A N 1
ATOM 744 C CA . TRP A 1 95 ? 9.882 0.728 -7.912 1.00 88.50 95 TRP A CA 1
ATOM 745 C C . TRP A 1 95 ? 11.233 1.416 -7.753 1.00 88.50 95 TRP A C 1
ATOM 747 O O . TRP A 1 95 ? 11.498 2.064 -6.740 1.00 88.50 95 TRP A O 1
ATOM 757 N N . GLU A 1 96 ? 12.051 1.313 -8.789 1.00 83.12 96 GLU A N 1
ATOM 758 C CA . GLU A 1 96 ? 13.296 2.047 -8.948 1.00 83.12 96 GLU A CA 1
ATOM 759 C C . GLU A 1 96 ? 13.495 2.357 -10.434 1.00 83.12 96 GLU A C 1
ATOM 761 O O . GLU A 1 96 ? 12.963 1.658 -11.301 1.00 83.12 96 GLU A O 1
ATOM 766 N N . HIS A 1 97 ? 14.259 3.412 -10.729 1.00 74.69 97 HIS A N 1
ATOM 767 C CA . HIS A 1 97 ? 14.535 3.837 -12.099 1.00 74.69 97 HIS A CA 1
ATOM 768 C C . HIS A 1 97 ? 15.173 2.719 -12.937 1.00 74.69 97 HIS A C 1
ATOM 770 O O . HIS A 1 97 ? 14.766 2.500 -14.076 1.00 74.69 97 HIS A O 1
ATOM 776 N N . ASN A 1 98 ? 16.120 1.975 -12.354 1.00 74.62 98 ASN A N 1
ATOM 777 C CA . ASN A 1 98 ? 16.646 0.750 -12.942 1.00 74.62 98 ASN A CA 1
ATOM 778 C C . ASN A 1 98 ? 16.042 -0.457 -12.216 1.00 74.62 98 ASN A C 1
ATOM 780 O O . ASN A 1 98 ? 16.491 -0.811 -11.133 1.00 74.62 98 ASN A O 1
ATOM 784 N N . SER A 1 99 ? 15.011 -1.072 -12.791 1.00 68.00 99 SER A N 1
ATOM 785 C CA . SER A 1 99 ? 14.253 -2.173 -12.168 1.00 68.00 99 SER A CA 1
ATOM 786 C C . SER A 1 99 ? 14.724 -3.568 -12.603 1.00 68.00 99 SER A C 1
ATOM 788 O O . SER A 1 99 ? 13.957 -4.535 -12.569 1.00 68.00 99 SER A O 1
ATOM 790 N N . ASP A 1 100 ? 15.986 -3.682 -13.021 1.00 77.69 100 ASP A N 1
ATOM 791 C CA . ASP A 1 100 ? 16.589 -4.964 -13.366 1.00 77.69 100 ASP A CA 1
ATOM 792 C C . ASP A 1 100 ? 16.730 -5.894 -12.141 1.00 77.69 100 ASP A C 1
ATOM 794 O O . ASP A 1 100 ? 16.457 -5.539 -10.989 1.00 77.69 100 ASP A O 1
ATOM 798 N N . VAL A 1 101 ? 17.107 -7.146 -12.402 1.00 78.56 101 VAL A N 1
ATOM 799 C CA . VAL A 1 101 ? 17.271 -8.151 -11.345 1.00 78.56 101 VAL A CA 1
ATOM 800 C C . VAL A 1 101 ? 18.407 -7.771 -10.394 1.00 78.56 101 VAL A C 1
ATOM 802 O O . VAL A 1 101 ? 18.288 -8.020 -9.200 1.00 78.56 101 VAL A O 1
ATOM 805 N N . VAL A 1 102 ? 19.485 -7.154 -10.886 1.00 81.94 102 VAL A N 1
ATOM 806 C CA . VAL A 1 102 ? 20.637 -6.767 -10.057 1.00 81.94 102 VAL A CA 1
ATOM 807 C C . VAL A 1 102 ? 20.209 -5.724 -9.029 1.00 81.94 102 VAL A C 1
ATOM 809 O O . VAL A 1 102 ? 20.473 -5.908 -7.840 1.00 81.94 102 VAL A O 1
ATOM 812 N N . SER A 1 103 ? 19.455 -4.711 -9.458 1.00 82.12 103 SER A N 1
ATOM 813 C CA . SER A 1 103 ? 18.890 -3.685 -8.588 1.00 82.12 103 SER A CA 1
ATOM 814 C C . SER A 1 103 ? 18.038 -4.285 -7.475 1.00 82.12 103 SER A C 1
ATOM 816 O O . SER A 1 103 ? 18.162 -3.863 -6.332 1.00 82.12 103 SER A O 1
ATOM 818 N N . GLN A 1 104 ? 17.243 -5.328 -7.748 1.00 84.44 104 GLN A N 1
ATOM 819 C CA . GLN A 1 104 ? 16.436 -5.987 -6.707 1.00 84.44 104 GLN A CA 1
ATOM 820 C C . GLN A 1 104 ? 17.278 -6.578 -5.565 1.00 84.44 104 GLN A C 1
ATOM 822 O O . GLN A 1 104 ? 16.813 -6.647 -4.423 1.00 84.44 104 GLN A O 1
ATOM 827 N N . TYR A 1 105 ? 18.500 -7.033 -5.857 1.00 86.50 105 TYR A N 1
ATOM 828 C CA . TYR A 1 105 ? 19.409 -7.611 -4.863 1.00 86.50 105 TYR A CA 1
ATOM 829 C C . TYR A 1 105 ? 20.293 -6.571 -4.177 1.00 86.50 105 TYR A C 1
ATOM 831 O O . TYR A 1 105 ? 20.648 -6.760 -3.015 1.00 86.50 105 TYR A O 1
ATOM 839 N N . SER A 1 106 ? 20.628 -5.471 -4.853 1.00 90.81 106 SER A N 1
ATOM 840 C CA . SER A 1 106 ? 21.435 -4.396 -4.268 1.00 90.81 106 SER A CA 1
ATOM 841 C C . SER A 1 106 ? 20.616 -3.315 -3.560 1.00 90.81 106 SER A C 1
ATOM 843 O O . SER A 1 106 ? 21.196 -2.519 -2.824 1.00 90.81 106 SER A O 1
ATOM 845 N N . TYR A 1 107 ? 19.296 -3.260 -3.767 1.00 94.31 107 TYR A N 1
ATOM 846 C CA . TYR A 1 107 ? 18.444 -2.216 -3.203 1.00 94.31 107 TYR A CA 1
ATOM 847 C C . TYR A 1 107 ? 18.484 -2.207 -1.676 1.00 94.31 107 TYR A C 1
ATOM 849 O O . TYR A 1 107 ? 18.227 -3.230 -1.042 1.00 94.31 107 TYR A O 1
ATOM 857 N N . GLN A 1 108 ? 18.736 -1.041 -1.082 1.00 96.31 108 GLN A N 1
ATOM 858 C CA . GLN A 1 108 ? 18.705 -0.851 0.366 1.00 96.31 108 GLN A CA 1
ATOM 859 C C . GLN A 1 108 ? 17.720 0.252 0.733 1.00 96.31 108 GLN A C 1
ATOM 861 O O . GLN A 1 108 ? 17.802 1.369 0.219 1.00 96.31 108 GLN A O 1
ATOM 866 N N . PHE A 1 109 ? 16.802 -0.051 1.652 1.00 97.31 109 PHE A N 1
ATOM 867 C CA . PHE A 1 109 ? 15.892 0.965 2.172 1.00 97.31 109 PHE A CA 1
ATOM 868 C C . PHE A 1 109 ? 16.626 1.962 3.073 1.00 97.31 109 PHE A C 1
ATOM 870 O O . PHE A 1 109 ? 17.425 1.572 3.928 1.00 97.31 109 PHE A O 1
ATOM 877 N N . GLU A 1 110 ? 16.323 3.244 2.897 1.00 97.44 110 GLU A N 1
ATOM 878 C CA . GLU A 1 110 ? 16.760 4.327 3.778 1.00 97.44 110 GLU A CA 1
ATOM 879 C C . GLU A 1 110 ? 15.985 4.305 5.105 1.00 97.44 110 GLU A C 1
ATOM 881 O O . GLU A 1 110 ? 14.857 3.807 5.178 1.00 97.44 110 GLU A O 1
ATOM 886 N N . GLU A 1 111 ? 16.569 4.900 6.149 1.00 97.88 111 GLU A N 1
ATOM 887 C CA . GLU A 1 111 ? 15.994 4.946 7.502 1.00 97.88 111 GLU A CA 1
ATOM 888 C C . GLU A 1 111 ? 14.520 5.382 7.561 1.00 97.88 111 GLU A C 1
ATOM 890 O O . GLU A 1 111 ? 13.738 4.697 8.221 1.00 97.88 111 GLU A O 1
ATOM 895 N N . PRO A 1 112 ? 14.060 6.426 6.838 1.00 97.88 112 PRO A N 1
ATOM 896 C CA . PRO A 1 112 ? 12.647 6.793 6.881 1.00 97.88 112 PRO A CA 1
ATOM 897 C C . PRO A 1 112 ? 11.723 5.664 6.406 1.00 97.88 112 PRO A C 1
ATOM 899 O O . PRO A 1 112 ? 10.683 5.409 7.014 1.00 97.88 112 PRO A O 1
ATOM 902 N N . MET A 1 113 ? 12.108 4.940 5.353 1.00 97.88 113 MET A N 1
ATOM 903 C CA . MET A 1 113 ? 11.329 3.796 4.879 1.00 97.88 113 MET A CA 1
ATOM 904 C C . MET A 1 113 ? 11.352 2.647 5.883 1.00 97.88 113 MET A C 1
ATOM 906 O O . MET A 1 113 ? 10.306 2.055 6.150 1.00 97.88 113 MET A O 1
ATOM 910 N N . ARG A 1 114 ? 12.512 2.370 6.494 1.00 98.06 114 ARG A N 1
ATOM 911 C CA . ARG A 1 114 ? 12.625 1.358 7.555 1.00 98.06 114 ARG A CA 1
ATOM 912 C C . ARG A 1 114 ? 11.725 1.692 8.746 1.00 98.06 114 ARG A C 1
ATOM 914 O O . ARG A 1 114 ? 11.042 0.797 9.242 1.00 98.06 114 ARG A O 1
ATOM 921 N N . ALA A 1 115 ? 11.646 2.965 9.136 1.00 98.06 115 ALA A N 1
ATOM 922 C CA . ALA A 1 115 ? 10.751 3.443 10.188 1.00 98.06 115 ALA A CA 1
ATOM 923 C C . ALA A 1 115 ? 9.268 3.247 9.826 1.00 98.06 115 ALA A C 1
ATOM 925 O O . ALA A 1 115 ? 8.490 2.778 10.658 1.00 98.06 115 ALA A O 1
ATOM 926 N N . LEU A 1 116 ? 8.868 3.519 8.576 1.00 97.94 116 LEU A N 1
ATOM 927 C CA . LEU A 1 116 ? 7.508 3.227 8.104 1.00 97.94 116 LEU A CA 1
ATOM 928 C C . LEU A 1 116 ? 7.190 1.726 8.162 1.00 97.94 116 LEU A C 1
ATOM 930 O O . LEU A 1 116 ? 6.097 1.340 8.575 1.00 97.94 116 LEU A O 1
ATOM 934 N N . PHE A 1 117 ? 8.129 0.864 7.772 1.00 97.94 117 PHE A N 1
ATOM 935 C CA . PHE A 1 117 ? 7.922 -0.585 7.813 1.00 97.94 117 PHE A CA 1
ATOM 936 C C . PHE A 1 117 ? 7.841 -1.110 9.240 1.00 97.94 117 PHE A C 1
ATOM 938 O O . PHE A 1 117 ? 6.960 -1.914 9.543 1.00 97.94 117 PHE A O 1
ATOM 945 N N . GLN A 1 118 ? 8.704 -0.620 10.133 1.00 97.00 118 GLN A N 1
ATOM 946 C CA . GLN A 1 118 ? 8.600 -0.904 11.559 1.00 97.00 118 GLN A CA 1
ATOM 947 C C . GLN A 1 118 ? 7.212 -0.511 12.066 1.00 97.00 118 GLN A C 1
ATOM 949 O O . GLN A 1 118 ? 6.528 -1.348 12.657 1.00 97.00 118 GLN A O 1
ATOM 954 N N . LYS A 1 119 ? 6.748 0.698 11.725 1.00 97.56 119 LYS A N 1
ATOM 955 C CA . LYS A 1 119 ? 5.419 1.179 12.098 1.00 97.56 119 LYS A CA 1
ATOM 956 C C . LYS A 1 119 ? 4.291 0.269 11.604 1.00 97.56 119 LYS A C 1
ATOM 958 O O . LYS A 1 119 ? 3.369 -0.036 12.357 1.00 97.56 119 LYS A O 1
ATOM 963 N N . ALA A 1 120 ? 4.365 -0.194 10.357 1.00 97.25 120 ALA A N 1
ATOM 964 C CA . ALA A 1 120 ? 3.381 -1.110 9.778 1.00 97.25 120 ALA A CA 1
ATOM 965 C C . ALA A 1 120 ? 3.350 -2.482 10.475 1.00 97.25 120 ALA A C 1
ATOM 967 O O . ALA A 1 120 ? 2.289 -3.085 10.638 1.00 97.25 120 ALA A O 1
ATOM 968 N N . MET A 1 121 ? 4.503 -2.970 10.929 1.00 96.12 121 MET A N 1
ATOM 969 C CA . MET A 1 121 ? 4.618 -4.282 11.565 1.00 96.12 121 MET A CA 1
ATOM 970 C C . MET A 1 121 ? 4.381 -4.262 13.082 1.00 96.12 121 MET A C 1
ATOM 972 O O . MET A 1 121 ? 4.156 -5.325 13.657 1.00 96.12 121 MET A O 1
ATOM 976 N N . GLU A 1 122 ? 4.372 -3.092 13.737 1.00 95.19 122 GLU A N 1
ATOM 977 C CA . GLU A 1 122 ? 4.220 -2.931 15.200 1.00 95.19 122 GLU A CA 1
ATOM 978 C C . GLU A 1 122 ? 3.034 -3.700 15.802 1.00 95.19 122 GLU A C 1
ATOM 980 O O . GLU A 1 122 ? 3.081 -4.120 16.958 1.00 95.19 122 GLU A O 1
ATOM 985 N N . LYS A 1 123 ? 1.948 -3.862 15.038 1.00 94.94 123 LYS A N 1
ATOM 986 C CA . LYS A 1 123 ? 0.717 -4.544 15.472 1.00 94.94 123 LYS A CA 1
ATOM 987 C C . LYS A 1 123 ? 0.551 -5.944 14.869 1.00 94.94 123 LYS A C 1
ATOM 989 O O . LYS A 1 123 ? -0.540 -6.500 14.909 1.00 94.94 123 LYS A O 1
ATOM 994 N N . GLY A 1 124 ? 1.623 -6.512 14.313 1.00 93.38 124 GLY A N 1
ATOM 995 C CA . GLY A 1 124 ? 1.661 -7.875 13.775 1.00 93.38 124 GLY A CA 1
ATOM 996 C C . GLY A 1 124 ? 1.069 -8.040 12.373 1.00 93.38 124 GLY A C 1
ATOM 997 O O . GLY A 1 124 ? 0.939 -9.167 11.897 1.00 93.38 124 GLY A O 1
ATOM 998 N N . LEU A 1 125 ? 0.718 -6.947 11.688 1.00 95.81 125 LEU A N 1
ATOM 999 C CA . LEU A 1 125 ? 0.213 -7.006 10.317 1.00 95.81 125 LEU A CA 1
ATOM 1000 C C . LEU A 1 125 ? 1.334 -7.352 9.333 1.00 95.81 125 LEU A C 1
ATOM 1002 O O . LEU A 1 125 ? 2.472 -6.901 9.472 1.00 95.81 125 LEU A O 1
ATOM 1006 N N . LYS A 1 126 ? 0.992 -8.148 8.315 1.00 97.12 126 LYS A N 1
ATOM 1007 C CA . LYS A 1 126 ? 1.888 -8.439 7.194 1.00 97.12 126 LYS A CA 1
ATOM 1008 C C . LYS A 1 126 ? 1.918 -7.273 6.217 1.00 97.12 126 LYS A C 1
ATOM 1010 O O . 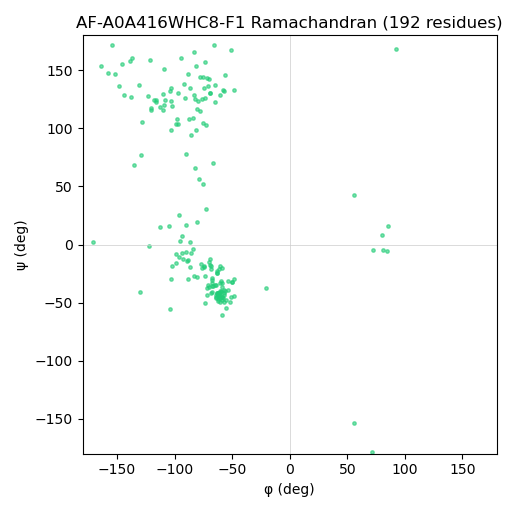LYS A 1 126 ? 0.891 -6.663 5.929 1.00 97.12 126 LYS A O 1
ATOM 1015 N N . MET A 1 127 ? 3.087 -7.031 5.645 1.00 97.81 127 MET A N 1
ATOM 1016 C CA . MET A 1 127 ? 3.268 -6.091 4.543 1.00 97.81 127 MET A CA 1
ATOM 1017 C C . MET A 1 127 ? 2.860 -6.747 3.211 1.00 97.81 127 MET A C 1
ATOM 1019 O O . MET A 1 127 ? 3.444 -7.751 2.793 1.00 97.81 127 MET A O 1
ATOM 1023 N N . GLY A 1 128 ? 1.825 -6.215 2.558 1.00 98.00 128 GLY A N 1
ATOM 1024 C CA . GLY A 1 128 ? 1.282 -6.752 1.312 1.00 98.00 128 GLY A CA 1
ATOM 1025 C C . GLY A 1 128 ? 2.107 -6.347 0.092 1.00 98.00 128 GLY A C 1
ATOM 1026 O O . GLY A 1 128 ? 2.266 -5.165 -0.197 1.00 98.00 128 GLY A O 1
ATOM 1027 N N . CYS A 1 129 ? 2.578 -7.337 -0.656 1.00 97.62 129 CYS A N 1
ATOM 1028 C CA . CYS A 1 129 ? 3.434 -7.189 -1.826 1.00 97.62 129 CYS A CA 1
ATOM 1029 C C . CYS A 1 129 ? 2.638 -7.401 -3.113 1.00 97.62 129 CYS A C 1
ATOM 1031 O O . CYS A 1 129 ? 1.925 -8.398 -3.270 1.00 97.62 129 CYS A O 1
ATOM 1033 N N . ARG A 1 130 ? 2.814 -6.484 -4.062 1.00 95.69 130 ARG A N 1
ATOM 1034 C CA . ARG A 1 130 ? 2.172 -6.520 -5.377 1.00 95.69 130 ARG A CA 1
ATOM 1035 C C . ARG A 1 130 ? 2.705 -7.622 -6.295 1.00 95.69 130 ARG A C 1
ATOM 1037 O O . ARG A 1 130 ? 1.954 -8.148 -7.108 1.00 95.69 130 ARG A O 1
ATOM 1044 N N . ASP A 1 131 ? 3.992 -7.926 -6.226 1.00 93.88 131 ASP A N 1
ATOM 1045 C CA . ASP A 1 131 ? 4.668 -8.813 -7.174 1.00 93.88 131 ASP A CA 1
ATOM 1046 C C . ASP A 1 131 ? 5.904 -9.474 -6.549 1.00 93.88 131 ASP A C 1
ATOM 1048 O O . ASP A 1 131 ? 6.313 -9.157 -5.431 1.00 93.88 131 ASP A O 1
ATOM 1052 N N . ILE A 1 132 ? 6.487 -10.434 -7.273 1.00 94.12 132 ILE A N 1
ATOM 1053 C CA . ILE A 1 132 ? 7.649 -11.202 -6.807 1.00 94.12 132 ILE A CA 1
ATOM 1054 C C . ILE A 1 132 ? 8.905 -10.333 -6.690 1.00 94.12 132 ILE A C 1
ATOM 1056 O O . ILE A 1 132 ? 9.694 -10.550 -5.776 1.00 94.12 132 ILE A O 1
ATOM 1060 N N . ALA A 1 133 ? 9.074 -9.322 -7.547 1.00 93.12 133 ALA A N 1
ATOM 1061 C CA . ALA A 1 133 ? 10.203 -8.398 -7.439 1.00 93.12 133 ALA A CA 1
ATOM 1062 C C . ALA A 1 133 ? 10.170 -7.650 -6.097 1.00 93.12 133 ALA A C 1
ATOM 1064 O O . ALA A 1 133 ? 11.161 -7.611 -5.373 1.00 93.12 133 ALA A O 1
ATOM 1065 N N . THR A 1 134 ? 8.993 -7.159 -5.709 1.00 95.62 134 THR A N 1
ATOM 1066 C CA . THR A 1 134 ? 8.758 -6.536 -4.401 1.00 95.62 134 THR A CA 1
ATOM 1067 C C . THR A 1 134 ? 9.069 -7.489 -3.246 1.00 95.62 134 THR A C 1
ATOM 1069 O O . THR A 1 134 ? 9.733 -7.102 -2.285 1.00 95.62 134 THR A O 1
ATOM 1072 N N . VAL A 1 135 ? 8.619 -8.746 -3.345 1.00 96.81 135 VAL A N 1
ATOM 1073 C CA . VAL A 1 135 ? 8.916 -9.787 -2.346 1.00 96.81 135 VAL A CA 1
ATOM 1074 C C . VAL A 1 135 ? 10.423 -9.997 -2.202 1.00 96.81 135 VAL A C 1
ATOM 1076 O O . VAL A 1 135 ? 10.920 -10.065 -1.080 1.00 96.81 135 VAL 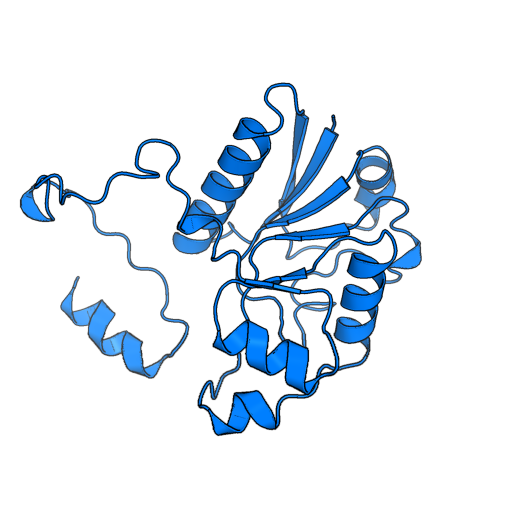A O 1
ATOM 1079 N N . ASN A 1 136 ? 11.148 -10.083 -3.318 1.00 95.31 136 ASN A N 1
ATOM 1080 C CA . ASN A 1 136 ? 12.596 -10.276 -3.316 1.00 95.31 136 ASN A CA 1
ATOM 1081 C C . ASN A 1 136 ? 13.306 -9.100 -2.646 1.00 95.31 136 ASN A C 1
ATOM 1083 O O . ASN A 1 136 ? 14.106 -9.317 -1.742 1.00 95.31 136 ASN A O 1
ATOM 1087 N N . VAL A 1 137 ? 12.962 -7.866 -3.019 1.00 96.38 137 VAL A N 1
ATOM 1088 C CA . VAL A 1 137 ? 13.558 -6.655 -2.434 1.00 96.38 137 VAL A CA 1
ATOM 1089 C C . VAL A 1 137 ? 13.348 -6.600 -0.922 1.00 96.38 137 VAL A C 1
ATOM 1091 O O . VAL A 1 137 ? 14.294 -6.341 -0.178 1.00 96.38 137 VAL A O 1
ATOM 1094 N N . LEU A 1 138 ? 12.130 -6.873 -0.446 1.00 97.44 138 LEU A N 1
ATOM 1095 C CA . LEU A 1 138 ? 11.831 -6.868 0.987 1.00 97.44 138 LEU A CA 1
ATOM 1096 C C . LEU A 1 138 ? 12.605 -7.957 1.741 1.00 97.44 138 LEU A C 1
ATOM 1098 O O . LEU A 1 138 ? 13.220 -7.655 2.763 1.00 97.44 138 LEU A O 1
ATOM 1102 N N . ARG A 1 139 ? 12.658 -9.186 1.212 1.00 96.50 139 ARG A N 1
ATOM 1103 C CA . ARG A 1 139 ? 13.439 -10.285 1.810 1.00 96.50 139 ARG A CA 1
ATOM 1104 C C . ARG A 1 139 ? 14.933 -9.989 1.841 1.00 96.50 139 ARG A C 1
ATOM 1106 O O . ARG A 1 139 ? 15.574 -10.207 2.862 1.00 96.50 139 ARG A O 1
ATOM 1113 N N . ASN A 1 140 ? 15.475 -9.424 0.764 1.00 95.69 140 ASN A N 1
ATOM 1114 C CA . ASN A 1 140 ? 16.880 -9.015 0.685 1.00 95.69 140 ASN A CA 1
ATOM 1115 C C . ASN A 1 140 ? 17.226 -7.916 1.703 1.00 95.69 140 ASN A C 1
ATOM 1117 O O . ASN A 1 140 ? 18.380 -7.777 2.097 1.00 95.69 140 ASN A O 1
ATOM 1121 N N . ASN A 1 141 ? 16.226 -7.158 2.158 1.00 97.19 141 ASN A N 1
ATOM 1122 C CA . ASN A 1 141 ? 16.355 -6.162 3.220 1.00 97.19 141 ASN A CA 1
ATOM 1123 C C . ASN A 1 141 ? 16.018 -6.706 4.624 1.00 97.19 141 ASN A C 1
ATOM 1125 O O . ASN A 1 141 ? 15.972 -5.926 5.575 1.00 97.19 141 ASN A O 1
ATOM 1129 N N . GLY A 1 142 ? 15.800 -8.020 4.768 1.00 96.62 142 GLY A N 1
ATOM 1130 C CA . GLY A 1 142 ? 15.546 -8.690 6.047 1.00 96.62 142 GLY A CA 1
ATOM 1131 C C . GLY A 1 142 ? 14.086 -8.677 6.514 1.00 96.62 142 GLY A C 1
ATOM 1132 O O . GLY A 1 142 ? 13.822 -8.930 7.688 1.00 96.62 142 GLY A O 1
ATOM 1133 N N . TYR A 1 143 ? 13.129 -8.369 5.634 1.00 96.94 143 TYR A N 1
ATOM 1134 C CA . TYR A 1 143 ? 11.704 -8.364 5.971 1.00 96.94 143 TYR A CA 1
ATOM 1135 C C . TYR A 1 143 ? 11.014 -9.664 5.542 1.00 96.94 143 TYR A C 1
ATOM 1137 O O . TYR A 1 143 ? 10.722 -9.866 4.363 1.00 96.94 143 TYR A O 1
ATOM 1145 N N . ASP A 1 144 ? 10.665 -10.499 6.524 1.00 93.81 144 ASP A N 1
ATOM 1146 C CA . ASP A 1 144 ? 9.983 -11.783 6.289 1.00 93.81 144 ASP A CA 1
ATOM 1147 C C . ASP A 1 144 ? 8.481 -11.754 6.594 1.00 93.81 144 ASP A C 1
ATOM 1149 O O . ASP A 1 144 ? 7.727 -12.597 6.099 1.00 93.81 144 ASP A O 1
ATOM 1153 N N . ASN A 1 145 ? 8.009 -10.769 7.369 1.00 94.94 145 ASN A N 1
ATOM 1154 C CA . ASN A 1 145 ? 6.588 -10.602 7.692 1.00 94.94 145 ASN A CA 1
ATOM 1155 C C . ASN A 1 145 ? 5.812 -9.942 6.534 1.00 94.94 145 ASN A C 1
ATOM 1157 O O . ASN A 1 145 ? 5.183 -8.891 6.672 1.00 94.94 145 ASN A O 1
ATOM 1161 N N . ILE A 1 146 ? 5.894 -10.567 5.363 1.00 97.38 146 ILE A N 1
ATOM 1162 C CA . ILE A 1 146 ? 5.353 -10.090 4.093 1.00 97.38 146 ILE A CA 1
ATOM 1163 C C . ILE A 1 146 ? 4.363 -11.109 3.512 1.00 97.38 146 ILE A C 1
ATOM 1165 O O . ILE A 1 146 ? 4.385 -12.295 3.852 1.00 97.38 146 ILE A O 1
ATOM 1169 N N . ALA A 1 147 ? 3.484 -10.663 2.618 1.00 97.31 147 ALA A N 1
ATOM 1170 C CA . ALA A 1 147 ? 2.579 -11.536 1.874 1.00 97.31 147 ALA A CA 1
ATOM 1171 C C . ALA A 1 147 ? 2.503 -11.102 0.408 1.00 97.31 147 ALA A C 1
ATOM 1173 O O . ALA A 1 147 ? 2.195 -9.948 0.133 1.00 97.31 147 ALA A O 1
ATOM 1174 N N . MET A 1 148 ? 2.737 -12.018 -0.537 1.00 97.00 148 MET A N 1
ATOM 1175 C CA . MET A 1 148 ? 2.424 -11.771 -1.948 1.00 97.00 148 MET A CA 1
ATOM 1176 C C . MET A 1 148 ? 0.904 -11.816 -2.102 1.00 97.00 148 MET A C 1
ATOM 1178 O O . MET A 1 148 ? 0.306 -12.890 -2.075 1.00 97.00 148 MET A O 1
ATOM 1182 N N . THR A 1 149 ? 0.288 -10.644 -2.202 1.00 95.31 149 THR A N 1
ATOM 1183 C CA . THR A 1 149 ? -1.159 -10.505 -2.395 1.00 95.31 149 THR A CA 1
ATOM 1184 C C . THR A 1 149 ? -1.490 -10.151 -3.837 1.00 95.31 149 T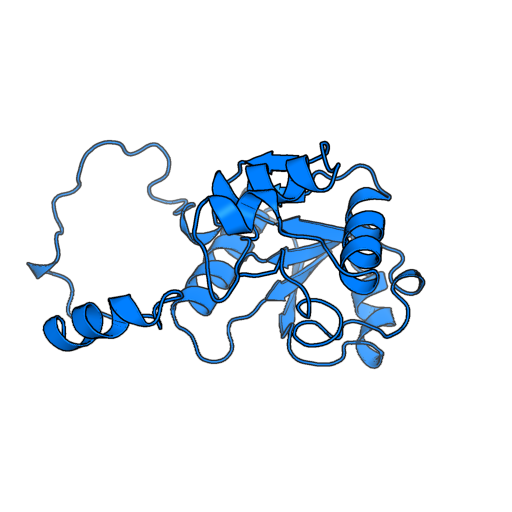HR A C 1
ATOM 1186 O O . THR A 1 149 ? -2.539 -10.525 -4.335 1.00 95.31 149 THR A O 1
ATOM 1189 N N . GLY A 1 150 ? -0.603 -9.451 -4.540 1.00 95.12 150 GLY A N 1
ATOM 1190 C CA . GLY A 1 150 ? -0.979 -8.782 -5.780 1.00 95.12 150 GLY A CA 1
ATOM 1191 C C . GLY A 1 150 ? -1.406 -7.337 -5.537 1.00 95.12 150 GLY A C 1
ATOM 1192 O O . GLY A 1 150 ? -1.593 -6.899 -4.396 1.00 95.12 150 GLY A O 1
ATOM 1193 N N . CYS A 1 151 ? -1.535 -6.581 -6.627 1.00 94.94 151 CYS A N 1
ATOM 1194 C CA . CYS A 1 151 ? -2.064 -5.218 -6.592 1.00 94.94 151 CYS A CA 1
ATOM 1195 C C . CYS A 1 151 ? -3.569 -5.257 -6.280 1.00 94.94 151 CYS A C 1
ATOM 1197 O O . CYS A 1 151 ? -4.259 -6.090 -6.871 1.00 94.94 151 CYS A O 1
ATOM 1199 N N . PRO A 1 152 ? -4.132 -4.320 -5.490 1.00 95.94 152 PRO A N 1
ATOM 1200 C CA . PRO A 1 152 ? -5.583 -4.198 -5.339 1.00 95.94 152 PRO A CA 1
ATO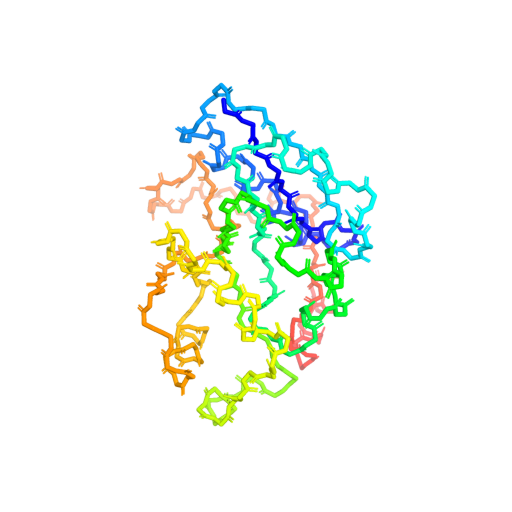M 1201 C C . PRO A 1 152 ? -6.329 -4.149 -6.679 1.00 95.94 152 PRO A C 1
ATOM 1203 O O . PRO A 1 152 ? -7.421 -4.692 -6.800 1.00 95.94 152 PRO A O 1
ATOM 1206 N N . ALA A 1 153 ? -5.707 -3.579 -7.717 1.00 93.88 153 ALA A N 1
ATOM 1207 C CA . ALA A 1 153 ? -6.260 -3.522 -9.068 1.00 93.88 153 ALA A CA 1
ATOM 1208 C C . ALA A 1 153 ? -6.561 -4.897 -9.703 1.00 93.88 153 ALA A C 1
ATOM 1210 O O . ALA A 1 153 ? -7.343 -4.955 -10.647 1.00 93.88 153 ALA A O 1
ATOM 1211 N N . TRP A 1 154 ? -5.962 -5.990 -9.216 1.00 91.56 154 TRP A N 1
ATOM 1212 C CA . TRP A 1 154 ? -6.235 -7.349 -9.705 1.00 91.56 154 TRP A CA 1
ATOM 1213 C C . TRP A 1 154 ? -7.567 -7.909 -9.198 1.00 91.56 154 TRP A C 1
ATOM 1215 O O . TRP A 1 154 ? -8.111 -8.838 -9.790 1.00 91.56 154 TRP A O 1
ATOM 1225 N N . TYR A 1 155 ? -8.101 -7.353 -8.111 1.00 92.88 155 TYR A N 1
ATOM 1226 C CA . TYR A 1 155 ? -9.303 -7.857 -7.460 1.00 92.88 155 TYR A CA 1
ATOM 1227 C C . TYR A 1 155 ? -10.551 -7.193 -8.034 1.00 92.88 155 TYR A C 1
ATOM 1229 O O . TYR A 1 155 ? -11.149 -6.296 -7.436 1.00 92.88 155 TYR A O 1
ATOM 1237 N N . ASP A 1 156 ? -10.958 -7.649 -9.215 1.00 91.25 156 ASP A N 1
ATOM 1238 C CA . ASP A 1 156 ? -12.292 -7.359 -9.723 1.00 91.25 156 ASP A CA 1
ATOM 1239 C C . ASP A 1 156 ? -13.312 -8.318 -9.105 1.00 91.25 156 ASP A C 1
ATOM 1241 O O . ASP A 1 156 ? -13.450 -9.452 -9.555 1.00 91.25 156 ASP A O 1
ATOM 1245 N N . LEU A 1 157 ? -14.013 -7.860 -8.066 1.00 92.50 157 LEU A N 1
ATOM 1246 C CA . LEU A 1 157 ? -14.937 -8.678 -7.273 1.00 92.50 157 LEU A CA 1
ATOM 1247 C C . LEU A 1 157 ? -16.005 -9.402 -8.109 1.00 92.50 157 LEU A C 1
ATOM 1249 O O . LEU A 1 157 ? -16.395 -10.507 -7.750 1.00 92.50 157 LEU A O 1
ATOM 1253 N N . GLU A 1 158 ? -16.444 -8.825 -9.231 1.00 89.50 158 GLU A N 1
ATOM 1254 C CA . GLU A 1 158 ? -17.434 -9.452 -10.121 1.00 89.50 158 GLU A CA 1
ATOM 1255 C C . GLU A 1 158 ? -16.849 -10.607 -10.950 1.00 89.50 158 GLU A C 1
ATOM 1257 O O . GLU A 1 158 ? -17.587 -11.440 -11.476 1.00 89.50 158 GLU A O 1
ATOM 1262 N N . HIS A 1 159 ? -15.521 -10.6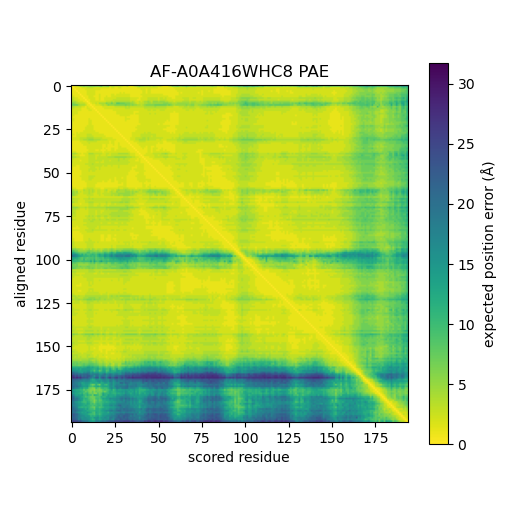57 -11.074 1.00 87.00 159 HIS A N 1
ATOM 1263 C CA . HIS A 1 159 ? -14.803 -11.561 -11.969 1.00 87.00 159 HIS A CA 1
ATOM 1264 C C . HIS A 1 159 ? -13.793 -12.475 -11.254 1.00 87.00 159 HIS A C 1
ATOM 1266 O O . HIS A 1 159 ? -13.163 -13.314 -11.902 1.00 87.00 159 HIS A O 1
ATOM 1272 N N . ILE A 1 160 ? -13.641 -12.367 -9.928 1.00 85.69 160 ILE A N 1
ATOM 1273 C CA . ILE A 1 160 ? -12.812 -13.288 -9.140 1.00 85.69 160 ILE A CA 1
ATOM 1274 C C . ILE A 1 160 ? -13.299 -14.730 -9.347 1.00 85.69 160 ILE A C 1
ATOM 1276 O O . ILE A 1 160 ? -14.487 -15.030 -9.266 1.00 85.69 160 ILE A O 1
ATOM 1280 N N . GLY A 1 161 ? -12.357 -15.638 -9.621 1.00 84.19 161 GLY A N 1
ATOM 1281 C CA . GLY A 1 161 ? -12.638 -17.058 -9.859 1.00 84.19 161 GLY A CA 1
ATOM 1282 C C . GLY A 1 161 ? -13.117 -17.387 -11.278 1.00 84.19 161 GLY A C 1
ATOM 1283 O O . GLY A 1 161 ? -13.245 -18.563 -11.617 1.00 84.19 161 GLY A O 1
ATOM 1284 N N . ILE A 1 162 ? -13.329 -16.386 -12.138 1.00 85.06 162 ILE A N 1
ATOM 1285 C CA . ILE A 1 162 ? -13.669 -16.610 -13.544 1.00 85.06 162 ILE A CA 1
ATOM 1286 C C . ILE A 1 162 ? -12.380 -16.833 -14.341 1.00 85.06 162 ILE A C 1
ATOM 1288 O O . ILE A 1 162 ? -11.610 -15.912 -14.587 1.00 85.06 162 ILE A O 1
ATOM 1292 N N . THR A 1 163 ? -12.157 -18.070 -14.781 1.00 80.25 163 THR A N 1
ATOM 1293 C CA . THR A 1 163 ? -10.974 -18.462 -15.573 1.00 80.25 163 THR A CA 1
ATOM 1294 C C . THR A 1 163 ? -11.225 -18.475 -17.081 1.00 80.25 163 THR A C 1
ATOM 1296 O O . THR A 1 163 ? -10.287 -18.583 -17.868 1.00 80.25 163 THR A O 1
ATOM 1299 N N . ARG A 1 164 ? -12.489 -18.362 -17.507 1.00 80.12 164 ARG A N 1
ATOM 1300 C CA . ARG A 1 164 ? -12.858 -18.309 -18.925 1.00 80.12 164 ARG A CA 1
ATOM 1301 C C . ARG A 1 164 ? -12.802 -16.878 -19.449 1.00 80.12 164 ARG A C 1
A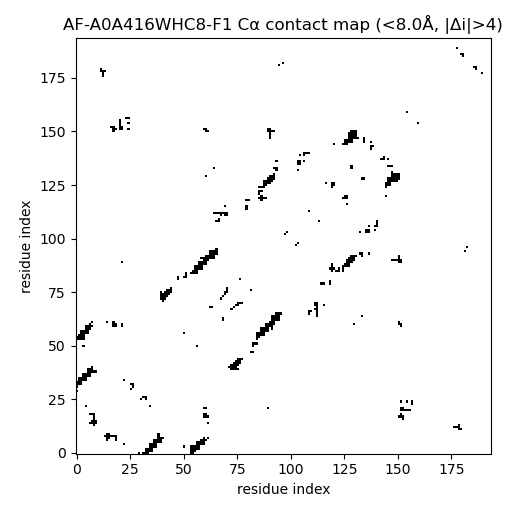TOM 1303 O O . ARG A 1 164 ? -13.359 -15.965 -18.843 1.00 80.12 164 ARG A O 1
ATOM 1310 N N . TYR A 1 165 ? -12.202 -16.695 -20.620 1.00 72.50 165 TYR A N 1
ATOM 1311 C CA . TYR A 1 165 ? -12.279 -15.434 -21.348 1.00 72.50 165 TYR A CA 1
ATOM 1312 C C . TYR A 1 165 ? -13.732 -15.166 -21.773 1.00 72.50 165 TYR A C 1
ATOM 1314 O O . TYR A 1 165 ? -14.347 -15.992 -22.445 1.00 72.50 165 TYR A O 1
ATOM 1322 N N . THR A 1 166 ? -14.303 -14.027 -21.374 1.00 69.62 166 THR A N 1
ATOM 1323 C CA . THR A 1 166 ? -15.727 -13.710 -21.607 1.00 69.62 166 THR A CA 1
ATOM 1324 C C . THR A 1 166 ? -16.005 -13.053 -22.961 1.00 69.62 166 THR A C 1
ATOM 1326 O O . THR A 1 166 ? -17.152 -12.724 -23.256 1.00 69.62 166 THR A O 1
ATOM 1329 N N . GLY A 1 167 ? -14.992 -12.869 -23.815 1.00 62.47 167 GLY A N 1
ATOM 1330 C CA . GLY A 1 167 ? -15.198 -12.555 -25.233 1.00 62.47 167 GLY A CA 1
ATOM 1331 C C . GLY A 1 167 ? -15.700 -11.148 -25.562 1.00 62.47 167 GLY A C 1
ATOM 1332 O O . GLY A 1 167 ? -15.730 -10.799 -26.737 1.00 62.47 167 GLY A O 1
ATOM 1333 N N . LYS A 1 168 ? -16.026 -10.291 -24.583 1.00 59.22 168 LYS A N 1
ATOM 1334 C CA . LYS A 1 168 ? -16.399 -8.877 -24.819 1.00 59.22 168 LYS A CA 1
ATOM 1335 C C . LYS A 1 168 ? -15.198 -7.995 -25.206 1.00 59.22 168 LYS A C 1
ATOM 1337 O O . LYS A 1 168 ? -15.172 -6.817 -24.873 1.00 59.22 168 LYS A O 1
ATOM 1342 N N . GLY A 1 169 ? -14.200 -8.574 -25.877 1.00 58.19 169 GLY A N 1
ATOM 1343 C CA . GLY A 1 169 ? -12.877 -8.017 -26.137 1.00 58.19 169 GLY A CA 1
ATOM 1344 C C . GLY A 1 169 ? -12.878 -6.614 -26.741 1.00 58.19 169 GLY A C 1
ATOM 1345 O O . GLY A 1 169 ? -13.907 -6.133 -27.215 1.00 58.19 169 GLY A O 1
ATOM 1346 N N . LEU A 1 170 ? -11.687 -6.004 -26.733 1.00 59.09 170 LEU A N 1
ATOM 1347 C CA . LEU A 1 170 ? -11.293 -4.658 -27.196 1.00 59.09 170 LEU A CA 1
ATOM 1348 C C . LEU A 1 170 ? -12.223 -3.961 -28.211 1.00 59.09 170 LEU A C 1
ATOM 1350 O O . LEU A 1 170 ? -12.447 -2.766 -28.091 1.00 59.09 170 LEU A O 1
ATOM 1354 N N . THR A 1 171 ? -12.816 -4.693 -29.157 1.00 65.44 171 THR A N 1
ATOM 1355 C CA . THR A 1 171 ? -13.877 -4.237 -30.078 1.00 65.44 171 THR A CA 1
ATOM 1356 C C . THR A 1 171 ? -15.065 -3.501 -29.437 1.00 65.44 171 THR A C 1
ATOM 1358 O O . THR A 1 171 ? -15.663 -2.652 -30.091 1.00 65.44 171 THR A O 1
ATOM 1361 N N . SER A 1 172 ? -15.429 -3.795 -28.182 1.00 68.94 172 SER A N 1
ATOM 1362 C CA . SER A 1 172 ? -16.505 -3.084 -27.469 1.00 68.94 172 SER A CA 1
ATOM 1363 C C . SER A 1 172 ? -16.009 -1.905 -26.622 1.00 68.94 172 SER A C 1
ATOM 1365 O O . SER A 1 172 ? -16.810 -1.074 -26.179 1.00 68.94 172 SER A O 1
ATOM 1367 N N . SER A 1 173 ? -14.693 -1.801 -26.415 1.00 69.81 173 SER A N 1
ATOM 1368 C CA . SER A 1 173 ? -14.064 -0.752 -25.619 1.00 69.81 173 SER A CA 1
ATOM 1369 C C . SER A 1 173 ? -14.053 0.554 -26.406 1.00 69.81 173 SER A C 1
ATOM 1371 O O . SER A 1 173 ? -13.259 0.744 -27.318 1.00 69.81 173 SER A O 1
ATOM 1373 N N . ARG A 1 174 ? -14.940 1.486 -26.044 1.00 71.00 174 ARG A N 1
ATOM 1374 C CA . ARG A 1 174 ? -15.049 2.791 -26.725 1.00 71.00 174 ARG A CA 1
ATOM 1375 C C . ARG A 1 174 ? -13.957 3.789 -26.334 1.00 71.00 174 ARG A C 1
ATOM 1377 O O . ARG A 1 174 ? -13.810 4.809 -26.998 1.00 71.00 174 ARG A O 1
ATOM 1384 N N . LYS A 1 175 ? -13.260 3.544 -25.221 1.00 72.19 175 LYS A N 1
ATOM 1385 C CA . LYS A 1 175 ? -12.192 4.395 -24.686 1.00 72.19 175 LYS A CA 1
ATOM 1386 C C . LYS A 1 175 ? -11.112 3.514 -24.070 1.00 72.19 175 LYS A C 1
ATOM 1388 O O . LYS A 1 175 ? -11.427 2.658 -23.244 1.00 72.19 175 LYS A O 1
ATOM 1393 N N . ILE A 1 176 ? -9.866 3.745 -24.465 1.00 72.56 176 ILE A N 1
ATOM 1394 C CA . ILE A 1 176 ? -8.681 3.134 -23.865 1.00 72.56 176 ILE A CA 1
ATOM 1395 C C . ILE A 1 176 ? -7.968 4.245 -23.099 1.00 72.56 176 ILE A C 1
ATOM 1397 O O . ILE A 1 176 ? -7.610 5.267 -23.675 1.00 72.56 176 ILE A O 1
ATOM 1401 N N . CYS A 1 177 ? -7.808 4.060 -21.792 1.00 69.56 177 CYS A N 1
ATOM 1402 C CA . CYS A 1 177 ? -7.028 4.964 -20.956 1.00 69.56 177 CYS A CA 1
ATOM 1403 C C . CYS A 1 177 ? -5.674 4.308 -20.703 1.00 69.56 177 CYS A C 1
ATOM 1405 O O . CYS A 1 177 ? -5.621 3.225 -20.120 1.00 69.56 177 CYS A O 1
ATOM 1407 N N . ILE A 1 178 ? -4.598 4.955 -21.137 1.00 67.88 178 ILE A N 1
ATOM 1408 C CA . ILE A 1 178 ? -3.236 4.469 -20.923 1.00 67.88 178 ILE A CA 1
ATOM 1409 C C . ILE A 1 178 ? -2.665 5.180 -19.696 1.00 67.88 178 ILE A C 1
ATOM 1411 O O . ILE A 1 178 ? -2.785 6.394 -19.556 1.00 67.88 178 ILE A O 1
ATOM 1415 N N . SER A 1 179 ? -2.096 4.402 -18.779 1.00 67.88 179 SER A N 1
ATOM 1416 C CA . SER A 1 179 ? -1.326 4.917 -17.647 1.00 67.88 179 SER A CA 1
ATOM 1417 C C . SER A 1 179 ? 0.129 5.080 -18.062 1.00 67.88 179 SER A C 1
ATOM 1419 O O . SER A 1 179 ? 0.651 4.231 -18.786 1.00 67.88 179 SER A O 1
ATOM 1421 N N . ASP A 1 180 ? 0.796 6.091 -17.509 1.00 66.25 180 ASP A N 1
ATOM 1422 C CA . ASP A 1 180 ? 2.242 6.254 -17.621 1.00 66.25 180 ASP A CA 1
ATOM 1423 C C . ASP A 1 180 ? 2.957 4.943 -17.289 1.00 66.25 180 ASP A C 1
ATOM 1425 O O . ASP A 1 180 ? 2.649 4.254 -16.305 1.00 66.25 180 ASP A O 1
ATOM 1429 N N . CYS A 1 181 ? 3.902 4.583 -18.149 1.00 62.31 181 CYS A N 1
ATOM 1430 C CA . CYS A 1 181 ? 4.684 3.379 -17.974 1.00 62.31 181 CYS A CA 1
ATOM 1431 C C . CYS A 1 181 ? 5.690 3.605 -16.844 1.00 62.31 181 CYS A C 1
ATOM 1433 O O . CYS A 1 181 ? 6.503 4.521 -16.913 1.00 62.31 181 CYS A O 1
ATOM 1435 N N . GLY A 1 182 ? 5.708 2.724 -15.839 1.00 60.56 182 GLY A N 1
ATOM 1436 C CA . GLY A 1 182 ? 6.738 2.767 -14.791 1.00 60.56 182 GLY A CA 1
ATOM 1437 C C . GLY A 1 182 ? 8.169 2.590 -15.325 1.00 60.56 182 GLY A C 1
ATOM 1438 O O . GLY A 1 182 ? 9.118 2.958 -14.640 1.00 60.56 182 GLY A O 1
ATOM 1439 N N . ASN A 1 183 ? 8.314 2.052 -16.544 1.00 64.56 183 ASN A N 1
ATOM 1440 C CA . ASN A 1 183 ? 9.552 2.013 -17.317 1.00 64.56 183 ASN A CA 1
ATOM 1441 C C . ASN A 1 183 ? 9.402 2.913 -18.553 1.00 64.56 183 ASN A C 1
ATOM 1443 O O . ASN A 1 183 ? 8.567 2.643 -19.418 1.00 64.56 183 ASN A O 1
ATOM 1447 N N . MET A 1 184 ? 10.236 3.951 -18.650 1.00 65.12 184 MET A N 1
ATOM 1448 C CA . MET A 1 184 ? 10.192 4.930 -19.742 1.00 65.12 184 MET A CA 1
ATOM 1449 C C . MET A 1 184 ? 10.492 4.325 -21.120 1.00 65.12 184 MET A C 1
ATOM 1451 O O . MET A 1 184 ? 10.007 4.843 -22.120 1.00 65.12 184 MET A O 1
ATOM 1455 N N . ALA A 1 185 ? 11.216 3.203 -21.198 1.00 67.69 185 ALA A N 1
ATOM 1456 C CA . ALA A 1 185 ? 11.437 2.499 -22.464 1.00 67.69 185 ALA A CA 1
ATOM 1457 C C . ALA A 1 185 ? 10.125 1.976 -23.081 1.00 67.69 185 ALA A C 1
ATOM 1459 O O . ALA A 1 185 ? 10.027 1.827 -24.296 1.00 67.69 185 ALA A O 1
ATOM 1460 N N . ASN A 1 186 ? 9.092 1.758 -22.260 1.00 67.25 186 ASN A N 1
ATOM 1461 C CA . ASN A 1 186 ? 7.781 1.304 -22.720 1.00 67.25 186 ASN A CA 1
ATOM 1462 C C . ASN A 1 186 ? 6.887 2.455 -23.201 1.00 67.25 186 ASN A C 1
ATOM 1464 O O . ASN A 1 186 ? 5.795 2.199 -23.699 1.00 67.25 186 ASN A O 1
ATOM 1468 N N . TRP A 1 187 ? 7.330 3.712 -23.091 1.00 66.25 187 TRP A N 1
ATOM 1469 C CA . TRP A 1 187 ? 6.544 4.860 -23.548 1.00 66.25 187 TRP A CA 1
ATOM 1470 C C . TRP A 1 187 ? 6.246 4.799 -25.051 1.00 66.25 187 TRP A C 1
ATOM 1472 O O . TRP A 1 187 ? 5.164 5.188 -25.480 1.00 66.25 187 TRP A O 1
ATOM 1482 N N . GLY A 1 188 ? 7.165 4.241 -25.849 1.00 66.56 188 GLY A N 1
ATOM 1483 C CA . GLY A 1 188 ? 6.947 4.027 -27.284 1.00 66.56 188 GLY A CA 1
ATOM 1484 C C . GLY A 1 188 ? 5.733 3.141 -27.585 1.00 66.56 188 GLY A C 1
ATOM 1485 O O . GLY A 1 188 ? 4.977 3.440 -28.502 1.00 66.56 188 GLY A O 1
ATOM 1486 N N . LEU A 1 189 ? 5.476 2.124 -26.753 1.00 66.25 189 LEU A N 1
ATOM 1487 C CA . LEU A 1 189 ? 4.321 1.228 -26.907 1.00 66.25 189 LEU A CA 1
ATOM 1488 C C . LEU A 1 189 ? 2.989 1.947 -26.655 1.00 66.25 189 LEU A C 1
ATOM 1490 O O . LEU A 1 189 ? 1.973 1.580 -27.234 1.00 66.25 189 LEU A O 1
ATOM 1494 N N . ALA A 1 190 ? 2.978 2.965 -25.788 1.00 62.69 190 ALA A N 1
ATOM 1495 C CA . ALA A 1 190 ? 1.778 3.753 -25.517 1.00 62.69 190 ALA A CA 1
ATOM 1496 C C . ALA A 1 190 ? 1.388 4.634 -26.713 1.00 62.69 190 ALA A C 1
ATOM 1498 O O . ALA A 1 190 ? 0.201 4.783 -26.988 1.00 62.69 190 ALA A O 1
ATOM 1499 N N . VAL A 1 191 ? 2.377 5.176 -27.434 1.00 63.25 191 VAL A N 1
ATOM 1500 C CA . VAL A 1 191 ? 2.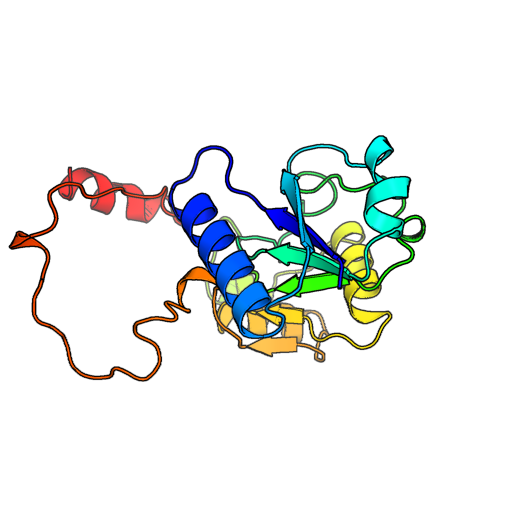164 6.017 -28.624 1.00 63.25 191 VAL A CA 1
ATOM 1501 C C . VAL A 1 191 ? 1.567 5.215 -29.781 1.00 63.25 191 VAL A C 1
ATOM 1503 O O . VAL A 1 191 ? 0.728 5.731 -30.506 1.00 63.25 191 VAL A O 1
ATOM 1506 N N . GLU A 1 192 ? 1.947 3.946 -29.941 1.00 64.44 192 GLU A N 1
ATOM 1507 C CA . GLU A 1 192 ? 1.394 3.077 -30.992 1.00 64.44 192 GLU A CA 1
ATOM 1508 C C . GLU A 1 192 ? -0.079 2.682 -30.757 1.00 64.44 192 GLU A C 1
ATOM 1510 O O . GLU A 1 192 ? -0.739 2.187 -31.670 1.00 64.44 192 GLU A O 1
ATOM 1515 N N . LEU A 1 193 ? -0.601 2.884 -29.542 1.00 59.62 193 LEU A N 1
ATOM 1516 C CA . LEU A 1 193 ? -1.965 2.514 -29.145 1.00 59.62 193 LEU A CA 1
ATOM 1517 C C . LEU A 1 193 ? -2.970 3.680 -29.184 1.00 59.62 193 LEU A C 1
ATOM 1519 O O . LEU A 1 193 ? -4.165 3.436 -28.990 1.00 59.62 193 LEU A O 1
ATOM 1523 N N . THR A 1 194 ? -2.507 4.916 -29.394 1.00 53.19 194 THR A N 1
ATOM 1524 C CA . THR A 1 194 ? -3.328 6.141 -29.501 1.00 53.19 194 THR A CA 1
ATOM 1525 C C . THR A 1 194 ? -3.423 6.626 -30.933 1.00 53.19 194 THR A C 1
ATOM 1527 O O . THR A 1 194 ? -4.549 6.972 -31.353 1.00 53.19 194 THR A O 1
#

Nearest PDB structures (foldseek):
  2v9c-assembly1_A  TM=5.749E-01  e=1.625E-02  Pseudomonas aeruginosa PAO1
  2amj-assembly1_A  TM=5.506E-01  e=1.625E-02  Escherichia coli O157:H7
  3lt5-assembly1_B-2  TM=5.536E-01  e=1.733E-02  Pseudomonas aeruginosa PAO1
  4jqs-assembly1_A  TM=5.156E-01  e=8.525E-01  Bacteroides uniformis ATCC 8492
  4di4-assembly1_B  TM=4.453E-01  e=1.721E+00  Treponema pallidum subsp. pallidum str. Nichols

Secondary structure (DSSP, 8-state):
-EEEEEE--SS-HHHHHHHHHHHHHHHHH-TT-EEEEEETTS--GGGHHHHTTSSEEEEESSEEESTTIIIII----S-GGG--S-EEEESBEE--SS-SHHHHHH----HHHHHHHHHHHTTTPPEEESSHHHHHHHHHTT--SEEE---GGG--TTTTT--S--S--GGG-S--PPPPPSSGGGHHHHHTT-

Solvent-accessible surface area (backbone atoms only — not comparable to full-atom values): 10937 Å² total; per-residue (Å²): 95,36,37,30,37,31,27,67,56,78,82,50,62,57,33,42,44,21,38,55,24,34,54,50,53,52,36,69,80,36,72,77,46,47,77,47,80,41,68,27,75,42,74,33,59,92,43,40,70,62,51,52,71,25,68,33,40,34,41,39,28,57,73,53,58,32,79,48,26,39,55,70,51,34,29,48,49,99,52,72,79,74,57,77,46,47,34,40,42,42,14,23,23,52,60,53,96,67,74,50,74,66,43,40,68,69,52,73,80,44,68,57,41,50,52,53,50,52,53,26,39,72,74,74,45,54,41,24,15,28,42,69,65,29,48,48,28,39,44,68,66,72,47,76,65,54,40,85,70,30,40,33,62,73,57,46,81,94,50,66,92,63,86,70,85,81,79,76,51,73,91,71,57,90,74,86,84,86,55,86,54,91,48,72,85,52,46,63,62,56,62,78,73,108

Mean predicted aligned error: 5.56 Å

pLDDT: mean 89.94, std 11.76, range [53.19, 98.75]

Radius of gyration: 17.46 Å; Cα contacts (8 Å, |Δi|>4): 330; chains: 1; bounding box: 42×37×48 Å

Foldseek 3Di:
DEEEEEFQPDPFPVRVLLVVLQVVVVCVVVVPYHYHYDYQQDECAVVLVVQLVGQEYEYGEEAQVEECSPPHRGVDDPDLVSNPHAYAAAAYEHADQPLDPVCLLPDEYDPRSVVVVCRNPVVPAAHEHQDVSRVSSCVSHVHPSHDDDHRSSVCPVVCPPPPDDPPCDPVVDPDDRDGDDSHPVCVVVVVVVD